Protein AF-A0A8K0NYX0-F1 (afdb_monomer)

Sequence (196 aa):
MAFLISRLCEKALINFSLRESRNIFQRVSGIPGIYDVNARSVRTNFPRNVALPKAATEQVYMEDEKEDSSISKEIITNVNQQIKNDSHGRLFAVIQVMGKQFKVTNEDIIVLLVGASDFTVIGRPLVSPSLVNVEGTVIEKALSHTKTRFRKQRRKQYRRIKFYRSELTMLRINTVEFKGLLNEHKDVEGTEGRIF

InterPro domains:
  IPR028909 Large ribosomal subunit protein bL21-like [PF00829] (111-175)
  IPR028909 Large ribosomal subunit protein bL21-like [PTHR21349] (111-179)
  IPR036164 Large ribosomal subunit protein bL21-like superfamily [SSF141091] (91-176)

Secondary structure (DSSP, 8-state):
-------------------------PPP-PPS-S----TTS------TT--PPPP-----PPPPHHHHHHHHHHHHHHHHHHHHTT--PPPEEEEEETTEEEEESS--S-EEEEE-SS-EEE-SSS--TTTEEE--EEEEEEE---EEEEEE-TTS--EEEEEE--EEEEEE---EEE-S-TT---SS-S-TT---

Mean predicted aligned error: 17.38 Å

Structure (mmCIF, N/CA/C/O backbone):
data_AF-A0A8K0NYX0-F1
#
_entry.id   AF-A0A8K0NYX0-F1
#
loop_
_atom_site.group_PDB
_atom_site.id
_atom_site.type_symbol
_atom_site.label_atom_id
_atom_site.label_alt_id
_atom_site.label_comp_id
_atom_site.label_asym_id
_atom_site.label_entity_id
_atom_site.label_seq_id
_atom_site.pdbx_PDB_ins_code
_atom_site.Cartn_x
_atom_site.Cartn_y
_atom_site.Cartn_z
_atom_site.occupancy
_atom_site.B_iso_or_equiv
_atom_site.auth_seq_id
_atom_site.auth_comp_id
_atom_site.auth_asym_id
_atom_site.auth_atom_id
_atom_site.pdbx_PDB_model_num
ATOM 1 N N . MET A 1 1 ? 53.140 -5.931 -1.533 1.00 35.91 1 MET A N 1
ATOM 2 C CA . MET A 1 1 ? 52.622 -5.200 -0.356 1.00 35.91 1 MET A CA 1
ATOM 3 C C . MET A 1 1 ? 51.390 -5.924 0.152 1.00 35.91 1 MET A C 1
ATOM 5 O O . MET A 1 1 ? 50.628 -6.402 -0.678 1.00 35.91 1 MET A O 1
ATOM 9 N N . ALA A 1 2 ? 51.235 -6.060 1.466 1.00 32.28 2 ALA A N 1
ATOM 10 C CA . ALA A 1 2 ? 50.194 -6.874 2.098 1.00 32.28 2 ALA A CA 1
ATOM 11 C C . ALA A 1 2 ? 49.583 -6.143 3.314 1.00 32.28 2 ALA A C 1
ATOM 13 O O . ALA A 1 2 ? 49.957 -5.005 3.583 1.00 32.28 2 ALA A O 1
ATOM 14 N N . PHE A 1 3 ? 48.732 -6.867 4.052 1.00 26.91 3 PHE A N 1
ATOM 15 C CA . PHE A 1 3 ? 48.186 -6.594 5.392 1.00 26.91 3 PHE A CA 1
ATOM 16 C C . PHE A 1 3 ? 46.831 -5.859 5.538 1.00 26.91 3 PHE A C 1
ATOM 18 O O . PHE A 1 3 ? 46.688 -4.668 5.302 1.00 26.91 3 PHE A O 1
ATOM 25 N N . LEU A 1 4 ? 45.899 -6.651 6.091 1.00 30.05 4 LEU A N 1
ATOM 26 C CA . LEU A 1 4 ? 45.000 -6.372 7.225 1.00 30.05 4 LEU A CA 1
ATOM 27 C C . LEU A 1 4 ? 43.742 -5.496 7.072 1.00 30.05 4 LEU A C 1
ATOM 29 O O . LEU A 1 4 ? 43.723 -4.290 7.280 1.00 30.05 4 LEU A O 1
ATOM 33 N N . ILE A 1 5 ? 42.638 -6.233 6.914 1.00 40.88 5 ILE A N 1
ATOM 34 C CA . ILE A 1 5 ? 41.460 -6.250 7.806 1.00 40.88 5 ILE A CA 1
ATOM 35 C C . ILE A 1 5 ? 41.650 -5.531 9.162 1.00 40.88 5 ILE A C 1
ATOM 37 O O . ILE A 1 5 ? 42.496 -5.933 9.960 1.00 40.88 5 ILE A O 1
ATOM 41 N N . SER A 1 6 ? 40.704 -4.655 9.514 1.00 33.84 6 SER A N 1
ATOM 42 C CA . SER A 1 6 ? 40.153 -4.557 10.878 1.00 33.84 6 SER A CA 1
ATOM 43 C C . SER A 1 6 ? 38.695 -4.058 10.847 1.00 33.84 6 SER A C 1
ATOM 45 O O . SER A 1 6 ? 38.246 -3.464 9.867 1.00 33.84 6 SER A O 1
ATOM 47 N N . ARG A 1 7 ? 37.921 -4.372 11.896 1.00 38.44 7 ARG A N 1
ATOM 48 C CA . ARG A 1 7 ? 36.557 -3.857 12.149 1.00 38.44 7 ARG A CA 1
ATOM 49 C C . ARG A 1 7 ? 36.615 -2.752 13.210 1.00 38.44 7 ARG A C 1
ATOM 51 O O . ARG A 1 7 ? 37.530 -2.791 14.023 1.00 38.44 7 ARG A O 1
ATOM 58 N N . LEU A 1 8 ? 35.592 -1.889 13.246 1.00 37.62 8 LEU A N 1
ATOM 59 C CA . LEU A 1 8 ? 34.831 -1.330 14.398 1.00 37.62 8 LEU A CA 1
ATOM 60 C C . LEU A 1 8 ? 33.849 -0.281 13.797 1.00 37.62 8 LEU A C 1
ATOM 62 O O . LEU A 1 8 ? 34.138 0.275 12.741 1.00 37.62 8 LEU A O 1
ATOM 66 N N . CYS A 1 9 ? 32.571 -0.196 14.192 1.00 29.81 9 CYS A N 1
ATOM 67 C CA . CYS A 1 9 ? 32.011 0.526 15.355 1.00 29.81 9 CYS A CA 1
ATOM 68 C C . CYS A 1 9 ? 32.486 1.997 15.487 1.00 29.81 9 CYS A C 1
ATOM 70 O O . CYS A 1 9 ? 33.671 2.263 15.345 1.00 29.81 9 CYS A O 1
ATOM 72 N N . GLU A 1 10 ? 31.633 2.993 15.780 1.00 34.50 10 GLU A N 1
ATOM 73 C CA . GLU A 1 10 ? 30.201 2.941 16.144 1.00 34.50 10 GLU A CA 1
ATOM 74 C C . GLU A 1 10 ? 29.416 4.237 15.801 1.00 34.50 10 GLU A C 1
ATOM 76 O O . GLU A 1 10 ? 29.886 5.087 15.048 1.00 34.50 10 GLU A O 1
ATOM 81 N N . LYS A 1 11 ? 28.182 4.344 16.318 1.00 34.09 11 LYS A N 1
ATOM 82 C CA . LYS A 1 11 ? 27.162 5.383 16.072 1.00 34.09 11 LYS A CA 1
ATOM 83 C C . LYS A 1 11 ? 27.674 6.827 16.244 1.00 34.09 11 LYS A C 1
ATOM 85 O O . LYS A 1 11 ? 28.259 7.143 17.275 1.00 34.09 11 LYS A O 1
ATOM 90 N N . ALA A 1 12 ? 27.264 7.738 15.353 1.00 32.97 12 ALA A N 1
ATOM 91 C CA . ALA A 1 12 ? 27.107 9.163 15.675 1.00 32.97 12 ALA A CA 1
ATOM 92 C C . ALA A 1 12 ? 26.030 9.843 14.801 1.00 32.97 12 ALA A C 1
ATOM 94 O O . ALA A 1 12 ? 26.024 9.730 13.579 1.00 32.97 12 ALA A O 1
ATOM 95 N N . LEU A 1 13 ? 25.116 10.531 15.482 1.00 31.39 13 LEU A N 1
ATOM 96 C CA . LEU A 1 13 ? 23.888 11.194 15.032 1.00 31.39 13 LEU A CA 1
ATOM 97 C C . LEU A 1 13 ? 23.993 12.087 13.775 1.00 31.39 13 LEU A C 1
ATOM 99 O O . LEU A 1 13 ? 24.925 12.874 13.616 1.00 31.39 13 LEU A O 1
ATOM 103 N N . ILE A 1 14 ? 22.933 12.065 12.959 1.00 29.95 14 ILE A N 1
ATOM 104 C CA . ILE A 1 14 ? 22.637 13.102 11.960 1.00 29.95 14 ILE A CA 1
ATOM 105 C C . ILE A 1 14 ? 22.152 14.361 12.691 1.00 29.95 14 ILE A C 1
ATOM 107 O O . ILE A 1 14 ? 21.190 14.290 13.448 1.00 29.95 14 ILE A O 1
ATOM 111 N N . ASN A 1 15 ? 22.742 15.520 12.389 1.00 28.97 15 ASN A N 1
ATOM 112 C CA . ASN A 1 15 ? 22.161 16.830 12.695 1.00 28.97 15 ASN A CA 1
ATOM 113 C C . ASN A 1 15 ? 22.098 17.662 11.408 1.00 28.97 15 ASN A C 1
ATOM 115 O O . ASN A 1 15 ? 23.126 18.027 10.836 1.00 28.97 15 ASN A O 1
ATOM 119 N N . PHE A 1 16 ? 20.884 17.926 10.925 1.00 27.12 16 PHE A N 1
ATOM 120 C CA . PHE A 1 16 ? 20.642 18.543 9.620 1.00 27.12 16 PHE A CA 1
ATOM 121 C C . PHE A 1 16 ? 20.417 20.055 9.763 1.00 27.12 16 PHE A C 1
ATOM 123 O O . PHE A 1 16 ? 19.298 20.514 9.975 1.00 27.12 16 PHE A O 1
ATOM 130 N N . SER A 1 17 ? 21.492 20.840 9.654 1.00 29.16 17 SER A N 1
ATOM 131 C CA . SER A 1 17 ? 21.414 22.306 9.625 1.00 29.16 17 SER A CA 1
ATOM 132 C C . SER A 1 17 ? 21.343 22.804 8.179 1.00 29.16 17 SER A C 1
ATOM 134 O O . SER A 1 17 ? 22.291 22.641 7.405 1.00 29.16 17 SER A O 1
ATOM 136 N N . LEU A 1 18 ? 20.210 23.406 7.806 1.00 31.98 18 LEU A N 1
ATOM 137 C CA . LEU A 1 18 ? 20.012 24.042 6.502 1.00 31.98 18 LEU A CA 1
ATOM 138 C C . LEU A 1 18 ? 20.880 25.302 6.397 1.00 31.98 18 LEU A C 1
ATOM 140 O O . LEU A 1 18 ? 20.528 26.357 6.919 1.00 31.98 18 LEU A O 1
ATOM 144 N N . ARG A 1 19 ? 22.015 25.201 5.698 1.00 32.72 19 ARG A N 1
ATOM 145 C CA . ARG A 1 19 ? 22.866 26.354 5.378 1.00 32.72 19 ARG A CA 1
ATOM 146 C C . ARG A 1 19 ? 22.503 26.909 4.003 1.00 32.72 19 ARG A C 1
ATOM 148 O O . ARG A 1 19 ? 22.505 26.175 3.018 1.00 32.72 19 ARG A O 1
ATOM 155 N N . GLU A 1 20 ? 22.187 28.198 3.958 1.00 35.16 20 GLU A N 1
ATOM 156 C CA . GLU A 1 20 ? 21.528 28.845 2.820 1.00 35.16 20 GLU A CA 1
ATOM 157 C C . GLU A 1 20 ? 22.312 28.782 1.497 1.00 35.16 20 GLU A C 1
ATOM 159 O O . GLU A 1 20 ? 23.547 28.815 1.442 1.00 35.16 20 GLU A O 1
ATOM 164 N N . SER A 1 21 ? 21.557 28.730 0.399 1.00 33.88 21 SER A N 1
ATOM 165 C CA . SER A 1 21 ? 22.066 28.647 -0.966 1.00 33.88 21 SER A CA 1
ATOM 166 C C . SER A 1 21 ? 22.776 29.931 -1.405 1.00 33.88 21 SER A C 1
ATOM 168 O O . SER A 1 21 ? 22.148 30.974 -1.598 1.00 33.88 21 SER A O 1
ATOM 170 N N . ARG A 1 22 ? 24.085 29.839 -1.666 1.00 33.38 22 ARG A N 1
ATOM 171 C CA . ARG A 1 22 ? 24.864 30.904 -2.317 1.00 33.38 22 ARG A CA 1
ATOM 172 C C . ARG A 1 22 ? 24.459 31.047 -3.787 1.00 33.38 22 ARG A C 1
ATOM 174 O O . ARG A 1 22 ? 24.975 30.325 -4.638 1.00 33.38 22 ARG A O 1
ATOM 181 N N . ASN A 1 23 ? 23.583 32.001 -4.094 1.00 31.97 23 ASN A N 1
ATOM 182 C CA . ASN A 1 23 ? 23.292 32.364 -5.480 1.00 31.97 23 ASN A CA 1
ATOM 183 C C . ASN A 1 23 ? 24.483 33.095 -6.115 1.00 31.97 23 ASN A C 1
ATOM 185 O O . ASN A 1 23 ? 24.903 34.157 -5.659 1.00 31.97 23 ASN A O 1
ATOM 189 N N . ILE A 1 24 ? 25.013 32.517 -7.192 1.00 39.19 24 ILE A N 1
ATOM 190 C CA . ILE A 1 24 ? 26.038 33.122 -8.043 1.00 39.19 24 ILE A CA 1
ATOM 191 C C . ILE A 1 24 ? 25.310 33.846 -9.174 1.00 39.19 24 ILE A C 1
ATOM 193 O O . ILE A 1 24 ? 24.679 33.192 -10.001 1.00 39.19 24 ILE A O 1
ATOM 197 N N . PHE A 1 25 ? 25.426 35.173 -9.244 1.00 33.25 25 PHE A N 1
ATOM 198 C CA . PHE A 1 25 ? 24.980 35.936 -10.412 1.00 33.25 25 PHE A CA 1
ATOM 199 C C . PHE A 1 25 ? 26.171 36.574 -11.128 1.00 33.25 25 PHE A C 1
ATOM 201 O O . PHE A 1 25 ? 27.114 37.057 -10.499 1.00 33.25 25 PHE A O 1
ATOM 208 N N . GLN A 1 26 ? 26.166 36.504 -12.456 1.00 32.94 26 GLN A N 1
ATOM 209 C CA . GLN A 1 26 ? 27.324 36.837 -13.282 1.00 32.94 26 GLN A CA 1
ATOM 210 C C . GLN A 1 26 ? 27.419 38.345 -13.543 1.00 32.94 26 GLN A C 1
ATOM 212 O O . GLN A 1 26 ? 26.411 39.019 -13.746 1.00 32.94 26 GLN A O 1
ATOM 217 N N . ARG A 1 27 ? 28.649 38.871 -13.607 1.00 31.20 27 ARG A N 1
ATOM 218 C CA . ARG A 1 27 ? 28.900 40.199 -14.182 1.00 31.20 27 ARG A CA 1
ATOM 219 C C . ARG A 1 27 ? 28.600 40.159 -15.680 1.00 31.20 27 ARG A C 1
ATOM 221 O O . ARG A 1 27 ? 29.267 39.428 -16.406 1.00 31.20 27 ARG A O 1
ATOM 228 N N . VAL A 1 28 ? 27.688 41.012 -16.135 1.00 35.25 28 VAL A 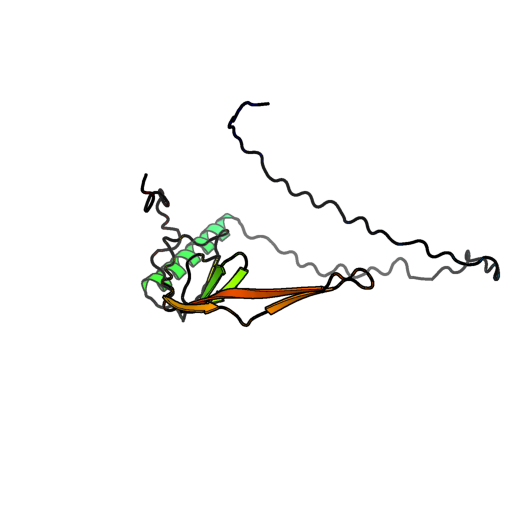N 1
ATOM 229 C CA . VAL A 1 28 ? 27.634 41.463 -17.532 1.00 35.25 28 VAL A CA 1
ATOM 230 C C . VAL A 1 28 ? 28.247 42.862 -17.575 1.00 35.25 28 VAL A C 1
ATOM 232 O O . VAL A 1 28 ? 27.899 43.720 -16.766 1.00 35.25 28 VAL A O 1
ATOM 235 N N . SER A 1 29 ? 29.210 43.083 -18.467 1.00 37.91 29 SER A N 1
ATOM 236 C CA . SER A 1 29 ? 29.934 44.351 -18.595 1.00 37.91 29 SER A CA 1
ATOM 237 C C . SER A 1 29 ? 29.134 45.375 -19.405 1.00 37.91 29 SER A C 1
ATOM 239 O O . SER A 1 29 ? 28.912 45.170 -20.598 1.00 37.91 29 SER A O 1
ATOM 241 N N . GLY A 1 30 ? 28.740 46.481 -18.769 1.00 36.25 30 GLY A N 1
ATOM 242 C CA . GLY A 1 30 ? 28.163 47.653 -19.437 1.00 36.25 30 GLY A CA 1
ATOM 243 C C . GLY A 1 30 ? 29.233 48.584 -20.024 1.00 36.25 30 GLY A C 1
ATOM 244 O O . GLY A 1 30 ? 30.339 48.679 -19.494 1.00 36.25 30 GLY A O 1
ATOM 245 N N . ILE A 1 31 ? 28.892 49.259 -21.122 1.00 36.78 31 ILE A N 1
ATOM 246 C CA . ILE A 1 31 ? 29.763 50.183 -21.870 1.00 36.78 31 ILE A CA 1
ATOM 247 C C . ILE A 1 31 ? 29.720 51.583 -21.216 1.00 36.78 31 ILE A C 1
ATOM 249 O O . ILE A 1 31 ? 28.646 51.996 -20.773 1.00 36.78 31 ILE A O 1
ATOM 253 N N . PRO A 1 32 ? 30.844 52.322 -21.123 1.00 38.53 32 PRO A N 1
ATOM 254 C CA . PRO A 1 32 ? 30.871 53.643 -20.495 1.00 38.53 32 PRO A CA 1
ATOM 255 C C . PRO A 1 32 ? 30.318 54.758 -21.398 1.00 38.53 32 PRO A C 1
ATOM 257 O O . PRO A 1 32 ? 30.529 54.749 -22.608 1.00 38.53 32 PRO A O 1
ATOM 260 N N . GLY A 1 33 ? 29.726 55.779 -20.768 1.00 44.09 33 GLY A N 1
ATOM 261 C CA . GLY A 1 33 ? 29.517 57.104 -21.361 1.00 44.09 33 GLY A CA 1
ATOM 262 C C . GLY A 1 33 ? 28.191 57.312 -22.096 1.00 44.09 33 GLY A C 1
ATOM 263 O O . GLY A 1 33 ? 28.172 57.340 -23.321 1.00 44.09 33 GLY A O 1
ATOM 264 N N . ILE A 1 34 ? 27.107 57.563 -21.351 1.00 39.91 34 ILE A N 1
ATOM 265 C CA . ILE A 1 34 ? 25.914 58.269 -21.853 1.00 39.91 34 ILE A CA 1
ATOM 266 C C . ILE A 1 34 ? 25.176 58.943 -20.669 1.00 39.91 34 ILE A C 1
ATOM 268 O O . ILE A 1 34 ? 24.678 58.272 -19.774 1.00 39.91 34 ILE A O 1
ATOM 272 N N . TYR A 1 35 ? 25.200 60.283 -20.672 1.00 40.66 35 TYR A N 1
ATOM 273 C CA . TYR A 1 35 ? 24.503 61.277 -19.822 1.00 40.66 35 TYR A CA 1
ATOM 274 C C . TYR A 1 35 ? 24.467 61.082 -18.284 1.00 40.66 35 TYR A C 1
ATOM 276 O O . TYR A 1 35 ? 23.739 60.246 -17.752 1.00 40.66 35 TYR A O 1
ATOM 284 N N . ASP A 1 36 ? 25.114 61.996 -17.550 1.00 49.03 36 ASP A N 1
ATOM 285 C CA . ASP A 1 36 ? 24.934 62.162 -16.100 1.00 49.03 36 ASP A CA 1
ATOM 286 C C . ASP A 1 36 ? 23.552 62.749 -15.745 1.00 49.03 36 ASP A C 1
ATOM 288 O O . ASP A 1 36 ? 23.385 63.957 -15.560 1.00 49.03 36 ASP A O 1
ATOM 292 N N . VAL A 1 37 ? 22.547 61.888 -15.572 1.00 46.09 37 VAL A N 1
ATOM 293 C CA . VAL A 1 37 ? 21.348 62.237 -14.791 1.00 46.09 37 VAL A CA 1
ATOM 294 C C . VAL A 1 37 ? 21.622 62.014 -13.305 1.00 46.09 37 VAL A C 1
ATOM 296 O O . VAL A 1 37 ? 21.697 60.885 -12.821 1.00 46.09 37 VAL A O 1
ATOM 299 N N . ASN A 1 38 ? 21.758 63.117 -12.565 1.00 47.81 38 ASN A N 1
ATOM 300 C CA . ASN A 1 38 ? 22.024 63.145 -11.126 1.00 47.81 38 ASN A CA 1
ATOM 301 C C . ASN A 1 38 ? 20.879 62.496 -10.317 1.00 47.81 38 ASN A C 1
ATOM 303 O O . ASN A 1 38 ? 19.952 63.169 -9.864 1.00 47.81 38 ASN A O 1
ATOM 307 N N . ALA A 1 39 ? 20.959 61.180 -10.105 1.00 50.38 39 ALA A N 1
ATOM 308 C CA . ALA A 1 39 ? 19.925 60.342 -9.489 1.00 50.38 39 ALA A CA 1
ATOM 309 C C . ALA A 1 39 ? 19.711 60.559 -7.968 1.00 50.38 39 ALA A C 1
ATOM 311 O O . ALA A 1 39 ? 19.267 59.659 -7.259 1.00 50.38 39 ALA A O 1
ATOM 312 N N . ARG A 1 40 ? 20.019 61.752 -7.438 1.00 48.59 40 ARG A N 1
ATOM 313 C CA . ARG A 1 40 ? 19.899 62.104 -6.010 1.00 48.59 40 ARG A CA 1
ATOM 314 C C . ARG A 1 40 ? 18.557 62.733 -5.607 1.00 48.59 40 ARG A C 1
ATOM 316 O O . ARG A 1 40 ? 18.367 63.001 -4.423 1.00 48.59 40 ARG A O 1
ATOM 323 N N . SER A 1 41 ? 17.631 62.972 -6.542 1.00 52.09 41 SER A N 1
ATOM 324 C CA . SER A 1 41 ? 16.383 63.716 -6.274 1.00 52.09 41 SER A CA 1
ATOM 325 C C . SER A 1 41 ? 15.069 62.984 -6.574 1.00 52.09 41 SER A C 1
ATOM 327 O O . SER A 1 41 ? 14.026 63.471 -6.135 1.00 52.09 41 SER A O 1
ATOM 329 N N . VAL A 1 42 ? 15.069 61.804 -7.214 1.00 48.25 42 VAL A N 1
ATOM 330 C CA . VAL A 1 42 ? 13.842 60.989 -7.356 1.00 48.25 42 VAL A CA 1
ATOM 331 C C . VAL A 1 42 ? 13.535 60.285 -6.031 1.00 48.25 42 VAL A C 1
ATOM 333 O O . VAL A 1 42 ? 13.704 59.077 -5.869 1.00 48.25 42 VAL A O 1
ATOM 336 N N . ARG A 1 43 ? 13.060 61.065 -5.054 1.00 44.97 43 ARG A N 1
ATOM 337 C CA . ARG A 1 43 ? 12.311 60.536 -3.915 1.00 44.97 43 ARG A CA 1
ATOM 338 C C . ARG A 1 43 ? 11.010 59.962 -4.464 1.00 44.97 43 ARG A C 1
ATOM 340 O O . ARG A 1 43 ? 10.051 60.697 -4.684 1.00 44.97 43 ARG A O 1
ATOM 347 N N . THR A 1 44 ? 10.967 58.653 -4.683 1.00 52.44 44 THR A N 1
ATOM 348 C CA . THR A 1 44 ? 9.691 57.962 -4.854 1.00 52.44 44 THR A CA 1
ATOM 349 C C . THR A 1 44 ? 8.895 58.155 -3.566 1.00 52.44 44 THR A C 1
ATOM 351 O O . THR A 1 44 ? 9.279 57.670 -2.501 1.00 52.44 44 THR A O 1
ATOM 354 N N . ASN A 1 45 ? 7.795 58.907 -3.645 1.00 55.59 45 ASN A N 1
ATOM 355 C CA . ASN A 1 45 ? 6.894 59.141 -2.517 1.00 55.59 45 ASN A CA 1
ATOM 356 C C . ASN A 1 45 ? 6.031 57.897 -2.251 1.00 55.59 45 ASN A C 1
ATOM 358 O O . ASN A 1 45 ? 4.805 57.966 -2.226 1.00 55.59 45 ASN A O 1
ATOM 362 N N . PHE A 1 46 ? 6.679 56.750 -2.027 1.00 53.69 46 PHE A N 1
ATOM 363 C CA . PHE A 1 46 ? 6.040 55.642 -1.336 1.00 53.69 46 PHE A CA 1
ATOM 364 C C . PHE A 1 46 ? 5.675 56.127 0.073 1.00 53.69 46 PHE A C 1
ATOM 366 O O . PHE A 1 46 ? 6.569 56.559 0.815 1.00 53.69 46 PHE A O 1
ATOM 373 N N . PRO A 1 47 ? 4.388 56.093 0.462 1.00 57.09 47 PRO A N 1
ATOM 374 C CA . PRO A 1 47 ? 3.979 56.461 1.807 1.00 57.09 47 PRO A CA 1
ATOM 375 C C . PRO A 1 47 ? 4.588 55.462 2.793 1.00 57.09 47 PRO A C 1
ATOM 377 O O . PRO A 1 47 ? 4.132 54.329 2.922 1.00 57.09 47 PRO A O 1
ATOM 380 N N . ARG A 1 48 ? 5.638 55.895 3.501 1.00 56.78 48 ARG A N 1
ATOM 381 C CA . ARG A 1 48 ? 6.409 55.057 4.440 1.00 56.78 48 ARG A CA 1
ATOM 382 C C . ARG A 1 48 ? 5.571 54.485 5.592 1.00 56.78 48 ARG A C 1
ATOM 384 O O . ARG A 1 48 ? 6.006 53.534 6.228 1.00 56.78 48 ARG A O 1
ATOM 391 N N . ASN A 1 49 ? 4.379 55.048 5.801 1.00 61.94 49 ASN A N 1
ATOM 392 C CA . ASN A 1 49 ? 3.411 54.678 6.827 1.00 61.94 49 ASN A CA 1
ATOM 393 C C . ASN A 1 49 ? 2.059 54.245 6.219 1.00 61.94 49 ASN A C 1
ATOM 395 O O . ASN A 1 49 ? 1.010 54.604 6.747 1.00 61.94 49 ASN A O 1
ATOM 399 N N . VAL A 1 50 ? 2.047 53.466 5.131 1.00 59.06 50 VAL A N 1
ATOM 400 C CA . VAL A 1 50 ? 0.937 52.514 4.956 1.00 59.06 50 VAL A CA 1
ATOM 401 C C . VAL A 1 50 ? 1.258 51.320 5.838 1.00 59.06 50 VAL A C 1
ATOM 403 O O . VAL A 1 50 ? 2.145 50.527 5.524 1.00 59.06 50 VAL A O 1
ATOM 406 N N . ALA A 1 51 ? 0.543 51.201 6.955 1.00 66.00 51 ALA A N 1
ATOM 407 C CA . ALA A 1 51 ? 0.495 49.941 7.670 1.00 66.00 51 ALA A CA 1
ATOM 408 C C . ALA A 1 51 ? -0.156 48.919 6.731 1.00 66.00 51 ALA A C 1
ATOM 410 O O . ALA A 1 51 ? -1.367 48.954 6.514 1.00 66.00 51 ALA A O 1
ATOM 411 N N . LEU A 1 52 ? 0.655 48.022 6.160 1.00 61.91 52 LEU A N 1
ATOM 412 C CA . LEU A 1 52 ? 0.128 46.763 5.647 1.00 61.91 52 LEU A CA 1
ATOM 413 C C . LEU A 1 52 ? -0.714 46.162 6.779 1.00 61.91 52 LEU A C 1
ATOM 415 O O . LEU A 1 52 ? -0.220 46.132 7.916 1.00 61.91 52 LEU A O 1
ATOM 419 N N . PRO A 1 53 ? -1.960 45.721 6.526 1.00 64.19 53 PRO A N 1
ATOM 420 C CA . PRO A 1 53 ? -2.704 45.025 7.557 1.00 64.19 53 PRO A CA 1
ATOM 421 C C . PRO A 1 53 ? -1.827 43.866 8.024 1.00 64.19 53 PRO A C 1
ATOM 423 O O . PRO A 1 53 ? -1.310 43.110 7.195 1.00 64.19 53 PRO A O 1
ATOM 426 N N . LYS A 1 54 ? -1.625 43.737 9.343 1.00 62.03 54 LYS A N 1
ATOM 427 C CA . LYS A 1 54 ? -1.124 42.471 9.882 1.00 62.03 54 LYS A CA 1
ATOM 428 C C . LYS A 1 54 ? -2.025 41.399 9.281 1.00 62.03 54 LYS A C 1
ATOM 430 O O . LYS A 1 54 ? -3.245 41.526 9.392 1.00 62.03 54 LYS A O 1
ATOM 435 N N . ALA A 1 55 ? -1.432 40.404 8.618 1.00 64.38 55 ALA A N 1
ATOM 436 C CA . ALA A 1 55 ? -2.184 39.231 8.196 1.00 64.38 55 ALA A CA 1
ATOM 437 C C . ALA A 1 55 ? -3.005 38.770 9.405 1.00 64.38 55 ALA A C 1
ATOM 439 O O . ALA A 1 55 ? -2.482 38.787 10.523 1.00 64.38 55 ALA A O 1
ATOM 440 N N . ALA A 1 56 ? -4.292 38.494 9.196 1.00 66.19 56 ALA A N 1
ATOM 441 C CA . ALA A 1 56 ? -5.236 38.239 10.276 1.00 66.19 56 ALA A CA 1
ATOM 442 C C . ALA A 1 56 ? -4.969 36.852 10.877 1.00 66.19 56 ALA A C 1
ATOM 444 O O . ALA A 1 56 ? -5.690 35.894 10.625 1.00 66.19 56 ALA A O 1
ATOM 445 N N . THR A 1 57 ? -3.870 36.746 11.622 1.00 65.50 57 THR A N 1
ATOM 446 C CA . THR A 1 57 ? -3.481 35.553 12.356 1.00 65.50 57 THR A CA 1
ATOM 447 C C . THR A 1 57 ? -4.422 35.428 13.540 1.00 65.50 57 THR A C 1
ATOM 449 O O . THR A 1 57 ? -4.200 36.034 14.592 1.00 65.50 57 THR A O 1
ATOM 452 N N . GLU A 1 58 ? -5.495 34.669 13.344 1.00 74.31 58 GLU A N 1
ATOM 453 C CA . GLU A 1 58 ? -6.323 34.179 14.437 1.00 74.31 58 GLU A CA 1
ATOM 454 C C . GLU A 1 58 ? -5.422 33.480 15.462 1.00 74.31 58 GLU A C 1
ATOM 456 O O . GLU A 1 58 ? -4.471 32.772 15.112 1.00 74.31 58 GLU A O 1
ATOM 461 N N . GLN A 1 59 ? -5.672 33.742 16.744 1.00 65.56 59 GLN A N 1
ATOM 462 C CA . GLN A 1 59 ? -4.893 33.141 17.818 1.00 65.56 59 GLN A CA 1
ATOM 463 C C . GLN A 1 59 ? -5.361 31.700 17.990 1.00 65.56 59 GLN A C 1
ATOM 465 O O . GLN A 1 59 ? -6.337 31.437 18.684 1.00 65.56 59 GLN A O 1
ATOM 470 N N . VAL A 1 60 ? -4.669 30.775 17.324 1.00 74.31 60 VAL A N 1
ATOM 471 C CA . VAL A 1 60 ? -4.848 29.339 17.545 1.00 74.31 60 VAL A CA 1
ATOM 472 C C . VAL A 1 60 ? -4.360 29.025 18.956 1.00 74.31 60 VAL A C 1
ATOM 474 O O . VAL A 1 60 ? -3.155 28.999 19.218 1.00 74.31 60 VAL A O 1
ATOM 477 N N . TYR A 1 61 ? -5.306 28.828 19.869 1.00 73.88 61 TYR A N 1
ATOM 478 C CA . TYR A 1 61 ? -5.039 28.218 21.164 1.00 73.88 61 TYR A CA 1
ATOM 479 C C . TYR A 1 61 ? -4.696 26.743 20.933 1.00 73.88 61 TYR A C 1
ATOM 481 O O . TYR A 1 61 ? -5.349 26.076 20.134 1.00 73.88 61 TYR A O 1
ATOM 489 N N . MET A 1 62 ? -3.657 26.252 21.606 1.00 72.00 62 MET A N 1
ATOM 490 C CA . MET A 1 62 ? -3.400 24.814 21.689 1.00 72.00 62 MET A CA 1
ATOM 491 C C . MET A 1 62 ? -4.266 24.256 22.819 1.00 72.00 62 MET A C 1
ATOM 493 O O . MET A 1 62 ? -4.363 24.892 23.871 1.00 72.00 62 MET A O 1
ATOM 497 N N . GLU A 1 63 ? -4.896 23.108 22.593 1.00 74.19 63 GLU A N 1
ATOM 498 C CA . GLU A 1 63 ? -5.667 22.393 23.615 1.00 74.19 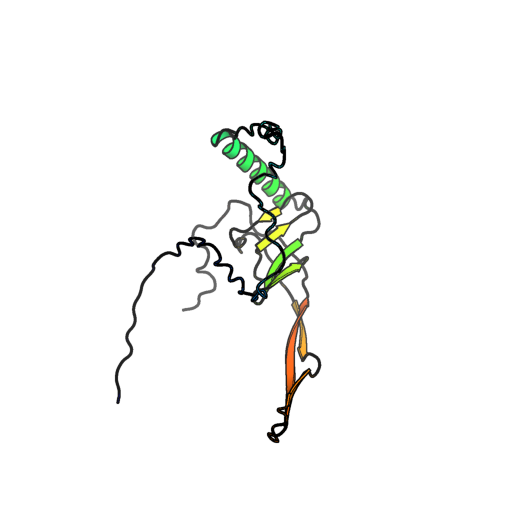63 GLU A CA 1
ATOM 499 C C . GLU A 1 63 ? -4.715 21.766 24.657 1.00 74.19 63 GLU A C 1
ATOM 501 O O . GLU A 1 63 ? -3.512 21.622 24.416 1.00 74.19 63 GLU A O 1
ATOM 506 N N . ASP A 1 64 ? -5.219 21.449 25.854 1.00 75.88 64 ASP A N 1
ATOM 507 C CA . ASP A 1 64 ? -4.383 20.907 26.933 1.00 75.88 64 ASP A CA 1
ATOM 508 C C . ASP A 1 64 ? -3.911 19.481 26.576 1.00 75.88 64 ASP A C 1
ATOM 510 O O . ASP A 1 64 ? -4.728 18.614 26.267 1.00 75.88 64 ASP A O 1
ATOM 514 N N . GLU A 1 65 ? -2.609 19.179 26.719 1.00 77.38 65 GLU A N 1
ATOM 515 C CA . GLU A 1 65 ? -1.989 17.885 26.326 1.00 77.38 65 GLU A CA 1
ATOM 516 C C . GLU A 1 65 ? -2.690 16.632 26.904 1.00 77.38 65 GLU A C 1
ATOM 518 O O . GLU A 1 65 ? -2.530 15.507 26.418 1.00 77.38 65 GLU A O 1
ATOM 523 N N . LYS A 1 66 ? -3.452 16.804 27.990 1.00 78.69 66 LYS A N 1
ATOM 524 C CA . LYS A 1 66 ? -4.243 15.747 28.633 1.00 78.69 66 LYS A CA 1
ATOM 525 C C . LYS A 1 66 ? -5.535 15.451 27.877 1.00 78.69 66 LYS A C 1
ATOM 527 O O . LYS A 1 66 ? -5.907 14.282 27.792 1.00 78.69 66 LYS A O 1
ATOM 532 N N . GLU A 1 67 ? -6.188 16.478 27.340 1.00 80.69 67 GLU A N 1
ATOM 533 C CA . GLU A 1 67 ? -7.460 16.376 26.623 1.00 80.69 67 GLU A CA 1
ATOM 534 C C . GLU A 1 67 ? -7.235 15.697 25.264 1.00 80.69 67 GLU A C 1
ATOM 536 O O . GLU A 1 67 ? -7.869 14.670 24.996 1.00 80.69 67 GLU A O 1
ATOM 541 N N . ASP A 1 68 ? -6.195 16.120 24.533 1.00 82.94 68 ASP A N 1
ATOM 542 C CA . ASP A 1 68 ? -5.587 15.417 23.387 1.00 82.94 68 ASP A CA 1
ATOM 543 C C . ASP A 1 68 ? -5.382 13.916 23.667 1.00 82.94 68 ASP A C 1
ATOM 545 O O . ASP A 1 68 ? -5.697 13.036 22.855 1.00 82.94 68 ASP A O 1
ATOM 549 N N . SER A 1 69 ? -4.852 13.596 24.853 1.00 88.44 69 SER A N 1
ATOM 550 C CA . SER A 1 69 ? -4.587 12.220 25.272 1.00 88.44 69 SER A CA 1
ATOM 551 C C . SER A 1 69 ? -5.867 11.416 25.532 1.00 88.44 69 SER A C 1
ATOM 553 O O . SER A 1 69 ? -5.832 10.191 25.423 1.00 88.44 69 SER A O 1
ATOM 555 N N . SER A 1 70 ? -6.996 12.035 25.879 1.00 90.88 70 SER A N 1
ATOM 556 C CA . SER A 1 70 ? -8.306 11.358 25.934 1.00 90.88 70 SER A CA 1
ATOM 557 C C . SER A 1 70 ? -8.879 11.146 24.535 1.00 90.88 70 SER A C 1
ATOM 559 O O . SER A 1 70 ? -9.198 10.012 24.179 1.00 90.88 70 SER A O 1
ATOM 561 N N . ILE A 1 71 ? -8.937 12.209 23.728 1.00 92.69 71 ILE A N 1
ATOM 562 C CA . ILE A 1 71 ? -9.546 12.217 22.389 1.00 92.69 71 ILE A CA 1
ATOM 563 C C . ILE A 1 71 ? -8.858 11.188 21.480 1.00 92.69 71 ILE A C 1
ATOM 565 O O . ILE A 1 71 ? -9.509 10.363 20.839 1.00 92.69 71 ILE A O 1
ATOM 569 N N . SER A 1 72 ? -7.523 11.153 21.490 1.00 90.31 72 SER A N 1
ATOM 570 C CA . SER A 1 72 ? -6.747 10.167 20.726 1.00 90.31 72 SER A CA 1
ATOM 571 C C . SER A 1 72 ? -6.999 8.716 21.160 1.00 90.31 72 SER A C 1
ATOM 573 O O . SER A 1 72 ? -7.032 7.830 20.304 1.00 90.31 72 SER A O 1
ATOM 575 N N . LYS A 1 73 ? -7.232 8.445 22.455 1.00 92.38 73 LYS A N 1
ATOM 576 C CA . LYS A 1 73 ? -7.604 7.100 22.935 1.00 92.38 73 LYS A CA 1
ATOM 577 C C . LYS A 1 73 ? -9.004 6.708 22.467 1.00 92.38 73 LYS A C 1
ATOM 579 O O . LYS A 1 73 ? -9.175 5.581 22.012 1.00 92.38 73 LYS A O 1
ATOM 584 N N . GLU A 1 74 ? -9.968 7.626 22.526 1.00 94.69 74 GLU A N 1
ATOM 585 C CA . GLU A 1 74 ? -11.343 7.393 22.067 1.00 94.69 74 GLU A CA 1
ATOM 586 C C . GLU A 1 74 ? -11.386 7.063 20.566 1.00 94.69 74 GLU A C 1
ATOM 588 O O . GLU A 1 74 ? -11.920 6.023 20.167 1.00 94.69 74 GLU A O 1
ATOM 593 N N . ILE A 1 75 ? -10.724 7.876 19.735 1.00 94.38 75 ILE A N 1
ATOM 594 C CA . ILE A 1 75 ? -10.593 7.638 18.288 1.00 94.38 75 ILE A CA 1
ATOM 595 C C . ILE A 1 75 ? -9.966 6.263 18.016 1.00 94.38 75 ILE A C 1
ATOM 597 O O . ILE A 1 75 ? -10.474 5.507 17.188 1.00 94.38 75 ILE A O 1
ATOM 601 N N . ILE A 1 76 ? -8.902 5.898 18.740 1.00 93.62 76 ILE A N 1
ATOM 602 C CA . ILE A 1 76 ? -8.258 4.584 18.608 1.00 93.62 76 ILE A CA 1
ATOM 603 C C . ILE A 1 76 ? -9.210 3.448 19.008 1.00 93.62 76 ILE A C 1
ATOM 605 O O . ILE A 1 76 ? -9.260 2.434 18.310 1.00 93.62 76 ILE A O 1
ATOM 609 N N . THR A 1 77 ? -10.009 3.598 20.071 1.00 94.56 77 THR A N 1
ATOM 610 C CA . THR A 1 77 ? -11.018 2.586 20.426 1.00 94.56 77 THR A CA 1
ATOM 611 C C . THR A 1 77 ? -12.117 2.450 19.374 1.00 94.56 77 THR A C 1
ATOM 613 O O . THR A 1 77 ? -12.518 1.324 19.081 1.00 94.56 77 THR A O 1
ATOM 616 N N . ASN A 1 78 ? -12.547 3.549 18.750 1.00 94.75 78 ASN A N 1
ATOM 617 C CA . ASN A 1 78 ? -13.578 3.539 17.709 1.00 94.75 78 ASN A CA 1
ATOM 618 C C . ASN A 1 78 ? -13.068 2.875 16.418 1.00 94.75 78 ASN A C 1
ATOM 620 O O . ASN A 1 78 ? -13.734 1.995 15.871 1.00 94.75 78 ASN A O 1
ATOM 624 N N . VAL A 1 79 ? -11.843 3.192 15.981 1.00 93.88 79 VAL A N 1
ATOM 625 C CA . VAL A 1 79 ? -11.206 2.518 14.833 1.00 93.88 79 VAL A CA 1
ATOM 626 C C . VAL A 1 79 ? -10.961 1.032 15.128 1.00 93.88 79 VAL A C 1
ATOM 628 O O . VAL A 1 79 ? -11.240 0.190 14.277 1.00 93.88 79 VAL A O 1
ATOM 631 N N . ASN A 1 80 ? -10.539 0.668 16.345 1.00 94.31 80 ASN A N 1
ATOM 632 C CA . ASN A 1 80 ? -10.394 -0.739 16.739 1.00 94.31 80 ASN A CA 1
ATOM 633 C C . ASN A 1 80 ? -11.728 -1.507 16.740 1.00 94.31 80 ASN A C 1
ATOM 635 O O . ASN A 1 80 ? -11.732 -2.697 16.430 1.00 94.31 80 ASN A O 1
ATOM 639 N N . GLN A 1 81 ? -12.859 -0.864 17.050 1.00 93.44 81 GLN A N 1
ATOM 640 C CA . GLN A 1 81 ? -14.186 -1.473 16.883 1.00 93.44 81 GLN A CA 1
ATOM 641 C C . GLN A 1 81 ? -14.551 -1.639 15.400 1.00 93.44 81 GLN A C 1
ATOM 643 O O . GLN A 1 81 ? -15.043 -2.695 15.009 1.00 93.44 81 GLN A O 1
ATOM 648 N N . GLN A 1 82 ? -14.268 -0.641 14.555 1.00 93.38 82 GLN A N 1
ATOM 649 C CA . GLN A 1 82 ? -14.554 -0.719 13.119 1.00 93.38 82 GLN A CA 1
ATOM 650 C C . GLN A 1 82 ? -13.712 -1.791 12.400 1.00 93.38 82 GLN A C 1
ATOM 652 O O . GLN A 1 82 ? -14.218 -2.457 11.495 1.00 93.38 82 GLN A O 1
ATOM 657 N N . ILE A 1 83 ? -12.461 -1.995 12.832 1.00 92.06 83 ILE A N 1
ATOM 658 C CA . ILE A 1 83 ? -11.606 -3.107 12.393 1.00 92.06 83 ILE A CA 1
ATOM 659 C C . ILE A 1 83 ? -12.198 -4.445 12.864 1.00 92.06 83 ILE A C 1
ATOM 661 O O . ILE A 1 83 ? -12.448 -5.306 12.033 1.00 92.06 83 ILE A O 1
ATOM 665 N N . LYS A 1 84 ? -12.510 -4.610 14.162 1.00 91.62 84 LYS A N 1
ATOM 666 C CA . LYS A 1 84 ? -13.075 -5.866 14.716 1.00 91.62 84 LYS A CA 1
ATOM 667 C C . LYS A 1 84 ? -14.381 -6.324 14.068 1.00 91.62 84 LYS A C 1
ATOM 669 O O . LYS A 1 84 ? -14.651 -7.520 14.045 1.00 91.62 84 LYS A O 1
ATOM 674 N N . ASN A 1 85 ? -15.195 -5.381 13.606 1.00 93.12 85 ASN A N 1
ATOM 675 C CA . ASN A 1 85 ? -16.509 -5.653 13.027 1.00 93.12 85 ASN A CA 1
ATOM 676 C C . ASN A 1 85 ? -16.477 -5.778 11.489 1.00 93.12 85 ASN A C 1
ATOM 678 O O . ASN A 1 85 ? -17.546 -5.852 10.887 1.00 93.12 85 ASN A O 1
ATOM 682 N N . ASP A 1 86 ? -15.297 -5.685 10.855 1.00 88.25 86 ASP A N 1
ATOM 683 C CA . ASP A 1 86 ? -15.106 -5.542 9.398 1.00 88.25 86 ASP A CA 1
ATOM 684 C C . ASP A 1 86 ? -16.008 -4.471 8.747 1.00 88.25 86 ASP A C 1
ATOM 686 O O . ASP A 1 86 ? -16.329 -4.493 7.559 1.00 88.25 86 ASP A O 1
ATOM 690 N N . SER A 1 87 ? -16.398 -3.464 9.534 1.00 91.56 87 SER A N 1
ATOM 691 C CA . SER A 1 87 ? -17.370 -2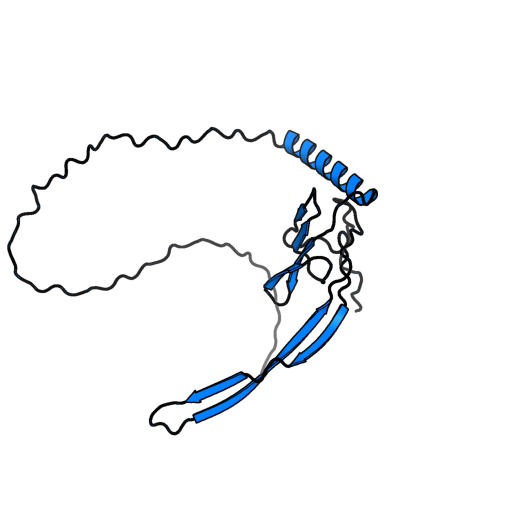.432 9.162 1.00 91.56 87 SER A CA 1
ATOM 692 C C . SER A 1 87 ? -16.716 -1.286 8.375 1.00 91.56 87 SER A C 1
ATOM 694 O O . SER A 1 87 ? -17.092 -0.122 8.533 1.00 91.56 87 SER A O 1
ATOM 696 N N . HIS A 1 88 ? -15.695 -1.589 7.573 1.00 88.06 88 HIS A N 1
ATOM 697 C CA . HIS A 1 88 ? -14.846 -0.620 6.885 1.00 88.06 88 HIS A CA 1
ATOM 698 C C . HIS A 1 88 ? -14.933 -0.761 5.358 1.00 88.06 88 HIS A C 1
ATOM 700 O O . HIS A 1 88 ? -15.045 -1.857 4.811 1.00 88.06 88 HIS A O 1
ATOM 706 N N . GLY A 1 89 ? -14.891 0.370 4.645 1.00 86.69 89 GLY A N 1
ATOM 707 C CA . GLY A 1 89 ? -14.907 0.382 3.181 1.00 86.69 89 GLY A CA 1
ATOM 708 C C . GLY A 1 89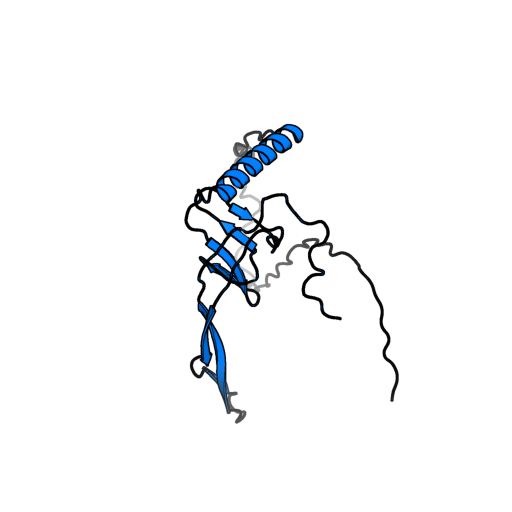 ? -13.639 -0.205 2.545 1.00 86.69 89 GLY A C 1
ATOM 709 O O . GLY A 1 89 ? -12.646 -0.482 3.218 1.00 86.69 89 GLY A O 1
ATOM 710 N N . ARG A 1 90 ? -13.647 -0.343 1.209 1.00 86.69 90 ARG A N 1
ATOM 711 C CA . ARG A 1 90 ? -12.507 -0.864 0.429 1.00 86.69 90 ARG A CA 1
ATOM 712 C C . ARG A 1 90 ? -11.200 -0.153 0.796 1.00 86.69 90 ARG A C 1
ATOM 714 O O . ARG A 1 90 ? -11.042 1.039 0.532 1.00 86.69 90 ARG A O 1
ATOM 721 N N . LEU A 1 91 ? -10.247 -0.932 1.296 1.00 88.50 91 LEU A N 1
ATOM 722 C CA . LEU A 1 91 ? -8.931 -0.451 1.694 1.00 88.50 91 LEU A CA 1
ATOM 723 C C . LEU A 1 91 ? -8.054 -0.030 0.498 1.00 88.50 91 LEU A C 1
ATOM 725 O O . LEU A 1 91 ? -8.203 -0.493 -0.637 1.00 88.50 91 LEU A O 1
ATOM 729 N N . PHE A 1 92 ? -7.090 0.845 0.774 1.00 84.88 92 PHE A N 1
ATOM 730 C CA . PHE A 1 92 ? -5.955 1.141 -0.096 1.00 84.88 92 PHE A CA 1
ATOM 731 C C . PHE A 1 92 ? -4.682 1.343 0.728 1.00 84.88 92 PHE A C 1
ATOM 733 O O . PHE A 1 92 ? -4.743 1.736 1.888 1.00 84.88 92 PHE A O 1
ATOM 740 N N . ALA A 1 93 ? -3.521 1.121 0.117 1.00 84.62 93 ALA A N 1
ATOM 741 C CA . ALA A 1 93 ? -2.217 1.296 0.741 1.00 84.62 93 ALA A CA 1
ATOM 742 C C . ALA A 1 93 ? -1.308 2.226 -0.081 1.00 84.62 93 ALA A C 1
ATOM 744 O O . ALA A 1 93 ? -1.473 2.397 -1.294 1.00 84.62 93 ALA A O 1
ATOM 745 N N . VAL A 1 94 ? -0.311 2.812 0.583 1.00 85.44 94 VAL A N 1
ATOM 746 C CA . VAL A 1 94 ? 0.856 3.417 -0.072 1.00 85.44 94 VAL A CA 1
ATOM 747 C C . VAL A 1 94 ? 2.069 2.552 0.237 1.00 85.44 94 VAL A C 1
ATOM 749 O O . VAL A 1 94 ? 2.412 2.355 1.403 1.00 85.44 94 VAL A O 1
ATOM 752 N N . ILE A 1 95 ? 2.702 2.028 -0.811 1.00 82.88 95 ILE A N 1
ATOM 753 C CA . ILE A 1 95 ? 3.729 0.986 -0.706 1.00 82.88 95 ILE A CA 1
ATOM 754 C C . ILE A 1 95 ? 5.051 1.495 -1.277 1.00 82.88 95 ILE A C 1
ATOM 756 O O . ILE A 1 95 ? 5.061 2.155 -2.321 1.00 82.88 95 ILE A O 1
ATOM 760 N N . GLN A 1 96 ? 6.167 1.193 -0.607 1.00 81.06 96 GLN A N 1
ATOM 761 C CA . GLN A 1 96 ? 7.506 1.576 -1.053 1.00 81.06 96 GLN A CA 1
ATOM 762 C C . GLN A 1 96 ? 8.257 0.418 -1.725 1.00 81.06 96 GLN A C 1
ATOM 764 O O . GLN A 1 96 ? 8.850 -0.427 -1.058 1.00 81.06 96 GLN A O 1
ATOM 769 N N . VAL A 1 97 ? 8.321 0.436 -3.058 1.00 80.12 97 VAL A N 1
ATOM 770 C CA . VAL A 1 97 ? 8.998 -0.587 -3.873 1.00 80.12 97 VAL A CA 1
ATOM 771 C C . VAL A 1 97 ? 10.160 0.043 -4.640 1.00 80.12 97 VAL A C 1
ATOM 773 O O . VAL A 1 97 ? 9.991 1.032 -5.355 1.00 80.12 97 VAL A O 1
ATOM 776 N N . MET A 1 98 ? 11.367 -0.517 -4.491 1.00 78.94 98 MET A N 1
ATOM 777 C CA . MET A 1 98 ? 12.596 -0.077 -5.183 1.00 78.94 98 MET A CA 1
ATOM 778 C C . MET A 1 98 ? 12.875 1.440 -5.087 1.00 78.94 98 MET A C 1
ATOM 780 O O . MET A 1 98 ? 13.301 2.077 -6.051 1.00 78.94 98 MET A O 1
ATOM 784 N N . GLY A 1 99 ? 12.613 2.031 -3.914 1.00 78.06 99 GLY A N 1
ATOM 785 C CA . GLY A 1 99 ? 12.823 3.461 -3.655 1.00 78.06 99 GLY A CA 1
ATOM 786 C C . GLY A 1 99 ? 11.775 4.391 -4.281 1.00 78.06 99 GLY A C 1
ATOM 787 O O . GLY A 1 99 ? 12.016 5.592 -4.384 1.00 78.06 99 GLY A O 1
ATOM 788 N N . LYS A 1 100 ? 10.623 3.860 -4.709 1.00 83.88 100 LYS A N 1
ATOM 789 C CA . LYS A 1 100 ? 9.472 4.632 -5.196 1.00 83.88 100 LYS A CA 1
ATOM 790 C C . LYS A 1 100 ? 8.223 4.295 -4.396 1.00 83.88 100 LYS A C 1
ATOM 792 O O . LYS A 1 100 ? 8.052 3.158 -3.971 1.00 83.88 100 LYS A O 1
ATOM 797 N N . GLN A 1 101 ? 7.353 5.283 -4.233 1.00 84.56 101 GLN A N 1
ATOM 798 C CA . GLN A 1 101 ? 6.050 5.114 -3.599 1.00 84.56 101 GLN A CA 1
ATOM 799 C C . GLN A 1 101 ? 4.970 4.910 -4.661 1.00 84.56 101 GLN A C 1
ATOM 801 O O . GLN A 1 101 ? 4.961 5.601 -5.681 1.00 84.56 101 GLN A O 1
ATOM 806 N N . PHE A 1 102 ? 4.049 3.987 -4.400 1.00 83.50 102 PHE A N 1
ATOM 807 C CA . PHE A 1 102 ? 2.888 3.721 -5.243 1.00 83.50 102 PHE A CA 1
ATOM 808 C C . PHE A 1 102 ? 1.628 3.710 -4.375 1.00 83.50 102 PHE A C 1
ATOM 810 O O . PHE A 1 102 ? 1.593 3.018 -3.359 1.00 83.50 102 PHE A O 1
ATOM 817 N N . LYS A 1 103 ? 0.582 4.445 -4.781 1.00 83.12 103 LYS A N 1
ATOM 818 C CA . LYS A 1 103 ? -0.776 4.206 -4.273 1.00 83.12 103 LYS A CA 1
ATOM 819 C C . LYS A 1 103 ? -1.309 2.963 -4.976 1.00 83.12 103 LYS A C 1
ATOM 821 O O . LYS A 1 103 ? -1.385 2.947 -6.203 1.00 83.12 103 LYS A O 1
ATOM 826 N N . VAL A 1 104 ? -1.690 1.954 -4.208 1.00 74.38 104 VAL A N 1
ATOM 827 C CA . VAL A 1 104 ? -2.220 0.686 -4.719 1.00 74.38 104 VAL A CA 1
ATOM 828 C C . VAL A 1 104 ? -3.341 0.210 -3.804 1.00 74.38 104 VAL A C 1
ATOM 830 O O . VAL A 1 104 ? -3.311 0.436 -2.600 1.00 74.38 104 VAL A O 1
ATOM 833 N N . THR A 1 105 ? -4.366 -0.425 -4.361 1.00 68.56 105 THR A N 1
ATOM 834 C CA . THR A 1 105 ? -5.366 -1.133 -3.553 1.00 68.56 105 THR A CA 1
ATOM 835 C C . THR A 1 105 ? -4.953 -2.584 -3.508 1.00 68.56 105 THR A C 1
ATOM 837 O O . THR A 1 105 ? -5.019 -3.194 -4.572 1.00 68.56 105 THR A O 1
ATOM 840 N N . ASN A 1 106 ? -4.585 -3.092 -2.325 1.00 50.28 106 ASN A N 1
ATOM 841 C CA . ASN A 1 106 ? -4.461 -4.525 -2.045 1.00 50.28 106 ASN A CA 1
ATOM 842 C C . ASN A 1 106 ? -3.470 -5.189 -2.996 1.00 50.28 106 ASN A C 1
ATOM 844 O O . ASN A 1 106 ? -3.941 -5.607 -4.023 1.00 50.28 106 ASN A O 1
ATOM 848 N N . GLU A 1 107 ? -2.146 -5.319 -2.853 1.00 51.81 107 GLU A N 1
ATOM 849 C CA . GLU A 1 107 ? -1.213 -5.624 -1.755 1.00 51.81 107 GLU A CA 1
ATOM 850 C C . GLU A 1 107 ? 0.248 -5.415 -2.225 1.00 51.81 107 GLU A C 1
ATOM 852 O O . GLU A 1 107 ? 0.459 -5.509 -3.425 1.00 51.81 107 GLU A O 1
ATOM 857 N N . ASP A 1 108 ? 1.243 -5.243 -1.338 1.00 47.00 108 ASP A N 1
ATOM 858 C CA . ASP A 1 108 ? 2.684 -5.611 -1.482 1.00 47.00 108 ASP A CA 1
ATOM 859 C C . ASP A 1 108 ? 3.462 -5.186 -0.193 1.00 47.00 108 ASP A C 1
ATOM 861 O O . ASP A 1 108 ? 2.969 -4.402 0.617 1.00 47.00 108 ASP A O 1
ATOM 865 N N . ILE A 1 109 ? 4.677 -5.701 0.009 1.00 59.44 109 ILE A N 1
ATOM 866 C CA . ILE A 1 109 ? 5.341 -6.001 1.299 1.00 59.44 109 ILE A CA 1
ATOM 867 C C . ILE A 1 109 ? 5.663 -4.810 2.238 1.00 59.44 109 ILE A C 1
ATOM 869 O O . ILE A 1 109 ? 5.802 -5.022 3.442 1.00 59.44 109 ILE A O 1
ATOM 873 N N . ILE A 1 110 ? 5.833 -3.570 1.755 1.00 64.38 110 ILE A N 1
ATOM 874 C CA . ILE A 1 110 ? 6.338 -2.443 2.584 1.00 64.38 110 ILE A CA 1
ATOM 875 C C . ILE A 1 110 ? 5.344 -1.279 2.624 1.00 64.38 110 ILE A C 1
ATOM 877 O O . ILE A 1 110 ? 5.393 -0.371 1.790 1.00 64.38 110 ILE A O 1
ATOM 881 N N . VAL A 1 111 ? 4.464 -1.292 3.627 1.00 74.12 111 VAL A N 1
ATOM 882 C CA . VAL A 1 111 ? 3.366 -0.329 3.793 1.00 74.12 111 VAL A CA 1
ATOM 883 C C . VAL A 1 111 ? 3.792 0.903 4.606 1.00 74.12 111 VAL A C 1
ATOM 885 O O . VAL A 1 111 ? 4.223 0.808 5.756 1.00 74.12 111 VAL A O 1
ATOM 888 N N . LEU A 1 112 ? 3.623 2.083 4.003 1.00 84.19 112 LEU A N 1
ATOM 889 C CA . LEU A 1 112 ? 3.802 3.401 4.631 1.00 84.19 112 LEU A CA 1
ATOM 890 C C . LEU A 1 112 ? 2.502 3.923 5.263 1.00 84.19 112 LEU A C 1
ATOM 892 O O . LEU A 1 112 ? 2.530 4.653 6.250 1.00 84.19 112 LEU A O 1
ATOM 896 N N . LEU A 1 113 ? 1.363 3.594 4.650 1.00 86.00 113 LEU A N 1
ATOM 897 C CA . LEU A 1 113 ? 0.035 4.105 4.992 1.00 86.00 113 LEU A CA 1
ATOM 898 C C . LEU A 1 113 ? -1.030 3.116 4.512 1.00 86.00 113 LEU A C 1
ATOM 900 O O . LEU A 1 113 ? -0.907 2.603 3.397 1.00 86.00 113 LEU A O 1
ATOM 904 N N . VAL A 1 114 ? -2.089 2.920 5.300 1.00 88.06 114 VAL A N 1
ATOM 905 C CA . VAL A 1 114 ? -3.357 2.296 4.877 1.00 88.06 114 VAL A CA 1
ATOM 906 C C . VAL A 1 114 ? -4.495 3.290 5.070 1.00 88.06 114 VAL A C 1
ATOM 908 O O . VAL A 1 114 ? -4.543 3.984 6.082 1.00 88.06 114 VAL A O 1
ATOM 911 N N . GLY A 1 115 ? -5.419 3.360 4.116 1.00 88.75 115 GLY A N 1
ATOM 912 C CA . GLY A 1 115 ? -6.669 4.098 4.244 1.00 88.75 115 GLY A CA 1
ATOM 913 C C . GLY A 1 115 ? -7.875 3.203 3.991 1.00 88.75 115 GLY A C 1
ATOM 914 O O . GLY A 1 115 ? -7.884 2.438 3.026 1.00 88.75 115 GLY A O 1
ATOM 915 N N . ALA A 1 116 ? -8.880 3.328 4.851 1.00 88.38 116 ALA A N 1
ATOM 916 C CA . ALA A 1 116 ? -10.253 2.913 4.593 1.00 88.38 116 ALA A CA 1
ATOM 917 C C . ALA A 1 116 ? -11.042 4.093 3.984 1.00 88.38 116 ALA A C 1
ATOM 919 O O . ALA A 1 116 ? -10.453 5.065 3.503 1.00 88.38 116 ALA A O 1
ATOM 920 N N . SER A 1 117 ? -12.374 4.018 4.008 1.00 89.50 117 SER A N 1
ATOM 921 C CA . SER A 1 117 ? -13.252 5.167 3.751 1.00 89.50 117 SER A CA 1
ATOM 922 C C . SER A 1 117 ? -13.154 6.232 4.849 1.00 89.50 117 SER A C 1
ATOM 924 O O . SER A 1 117 ? -13.090 7.418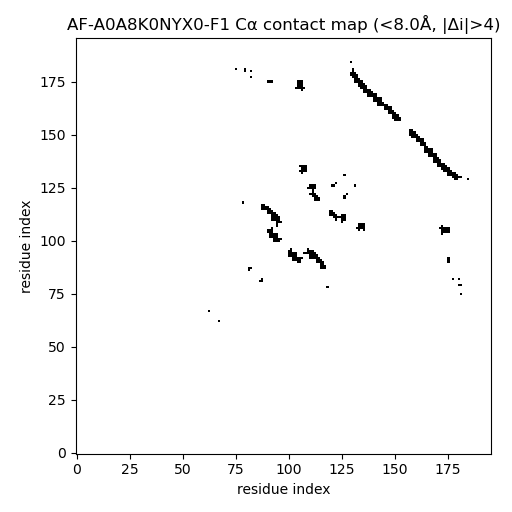 4.536 1.00 89.50 117 SER A O 1
ATOM 926 N N . ASP A 1 118 ? -13.099 5.799 6.113 1.00 90.62 118 ASP A N 1
ATOM 927 C CA . ASP A 1 118 ? -13.420 6.661 7.264 1.00 90.62 118 ASP A CA 1
ATOM 928 C C . ASP A 1 118 ? -12.206 6.942 8.169 1.00 90.62 118 ASP A C 1
ATOM 930 O O . ASP A 1 118 ? -12.216 7.883 8.960 1.00 90.62 118 ASP A O 1
ATOM 934 N N . PHE A 1 119 ? -11.134 6.150 8.040 1.00 91.69 119 PHE A N 1
ATOM 935 C CA . PHE A 1 119 ? -9.900 6.286 8.818 1.00 91.69 119 PHE A CA 1
ATOM 936 C C . PHE A 1 119 ? -8.646 5.991 7.984 1.00 91.69 119 PHE A C 1
ATOM 938 O O . PHE A 1 119 ? -8.681 5.246 7.000 1.00 91.69 119 PHE A O 1
ATOM 945 N N . THR A 1 120 ? -7.505 6.543 8.407 1.00 92.44 120 THR A N 1
ATOM 946 C CA . THR A 1 120 ? -6.189 6.278 7.802 1.00 92.44 120 THR A CA 1
ATOM 947 C C . THR A 1 120 ? -5.141 5.969 8.864 1.00 92.44 120 THR A C 1
ATOM 949 O O . THR A 1 120 ? -4.878 6.796 9.736 1.00 92.44 120 THR A O 1
ATOM 952 N N . VAL A 1 121 ? -4.490 4.813 8.754 1.00 90.44 121 VAL A N 1
ATOM 953 C CA . VAL A 1 121 ? -3.344 4.417 9.580 1.00 90.44 121 VAL A CA 1
ATOM 954 C C . VAL A 1 121 ? -2.064 4.855 8.871 1.00 90.44 121 VAL A C 1
ATOM 956 O O . VAL A 1 121 ? -1.779 4.394 7.765 1.00 90.44 121 VAL A O 1
ATOM 959 N N . ILE A 1 122 ? -1.284 5.736 9.499 1.00 90.56 122 ILE A N 1
ATOM 960 C CA . ILE A 1 122 ? -0.038 6.278 8.937 1.00 90.56 122 ILE A CA 1
ATOM 961 C C . ILE A 1 122 ? 1.159 5.756 9.736 1.00 90.56 122 ILE A C 1
ATOM 963 O O . ILE A 1 122 ? 1.203 5.865 10.961 1.00 90.56 122 ILE A O 1
ATOM 967 N N . GLY A 1 123 ? 2.134 5.18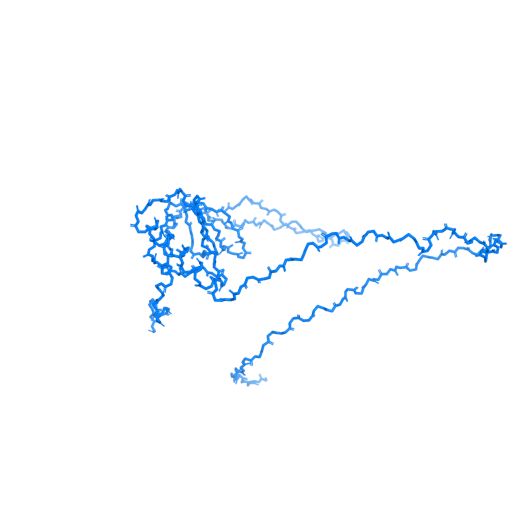4 9.031 1.00 84.19 123 GLY A N 1
ATOM 968 C CA . GLY A 1 123 ? 3.358 4.637 9.601 1.00 84.19 123 GLY A CA 1
ATOM 969 C C . GLY A 1 123 ? 4.345 5.696 10.097 1.00 84.19 123 GLY A C 1
ATOM 970 O O . GLY A 1 123 ? 4.315 6.855 9.682 1.00 84.19 123 GLY A O 1
ATOM 971 N N . ARG A 1 124 ? 5.275 5.288 10.972 1.00 81.50 124 ARG A N 1
ATOM 972 C CA . ARG A 1 124 ? 6.347 6.159 11.498 1.00 81.50 124 ARG A CA 1
ATOM 973 C C . ARG A 1 124 ? 7.728 5.480 11.456 1.00 81.50 124 ARG A C 1
ATOM 975 O O . ARG A 1 124 ? 8.225 5.061 12.497 1.00 81.50 124 ARG A O 1
ATOM 982 N N . PRO A 1 125 ? 8.386 5.382 10.280 1.00 80.62 125 PRO A N 1
ATOM 983 C CA . PRO A 1 125 ? 7.894 5.733 8.941 1.00 80.62 125 PRO A CA 1
ATOM 984 C C . PRO A 1 125 ? 7.099 4.604 8.263 1.00 80.62 125 PRO A C 1
ATOM 986 O O . PRO A 1 125 ? 6.447 4.851 7.256 1.00 80.62 125 PRO A O 1
ATOM 989 N N . LEU A 1 126 ? 7.158 3.378 8.79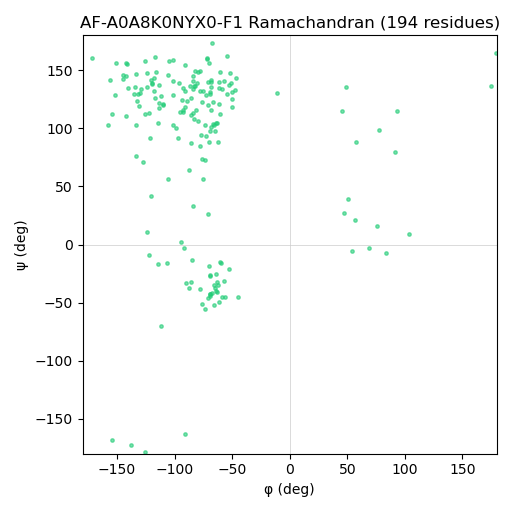1 1.00 81.81 126 LEU A N 1
ATOM 990 C CA . LEU A 1 126 ? 6.397 2.219 8.313 1.00 81.81 126 LEU A CA 1
ATOM 991 C C . LEU A 1 126 ? 5.236 1.908 9.263 1.00 81.81 126 LEU A C 1
ATOM 993 O O . LEU A 1 126 ? 5.264 2.308 10.431 1.00 81.81 126 LEU A O 1
ATOM 997 N N . VAL A 1 127 ? 4.220 1.213 8.754 1.00 85.50 127 VAL A N 1
ATOM 998 C CA . VAL A 1 127 ? 3.185 0.557 9.571 1.00 85.50 127 VAL A CA 1
ATOM 999 C C . VAL A 1 127 ? 3.755 -0.770 10.101 1.00 85.50 127 VAL A C 1
ATOM 1001 O O . VAL A 1 127 ? 4.608 -1.368 9.442 1.00 85.50 127 VAL A O 1
ATOM 1004 N N . SER A 1 128 ? 3.341 -1.229 11.288 1.00 83.06 128 SER A N 1
ATOM 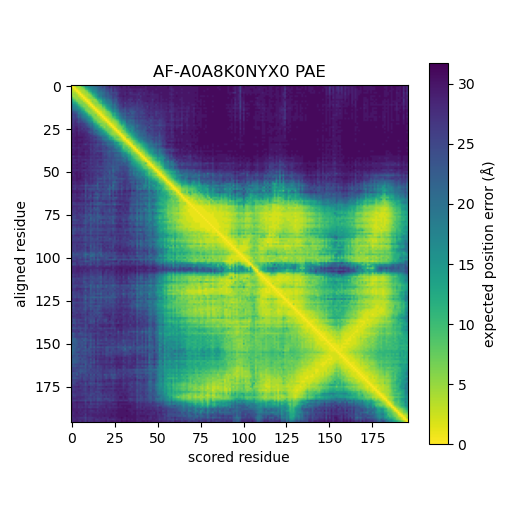1005 C CA . SER A 1 128 ? 3.829 -2.505 11.832 1.00 83.06 128 SER A CA 1
ATOM 1006 C C . SER A 1 128 ? 3.313 -3.701 11.010 1.00 83.06 128 SER A C 1
ATOM 1008 O O . SER A 1 128 ? 2.144 -3.714 10.610 1.00 83.06 128 SER A O 1
ATOM 1010 N N . PRO A 1 129 ? 4.151 -4.725 10.756 1.00 78.56 129 PRO A N 1
ATOM 1011 C CA . PRO A 1 129 ? 3.767 -5.890 9.951 1.00 78.56 129 PRO A CA 1
ATOM 1012 C C . PRO A 1 129 ? 2.754 -6.797 10.667 1.00 78.56 129 PRO A C 1
ATOM 1014 O O . PRO A 1 129 ? 2.068 -7.585 10.026 1.00 78.56 129 PRO A O 1
ATOM 1017 N N . SER A 1 130 ? 2.634 -6.670 11.990 1.00 82.00 130 SER A N 1
ATOM 1018 C CA . SER A 1 130 ? 1.600 -7.301 12.813 1.00 82.00 130 SER A CA 1
ATOM 1019 C C . SER A 1 130 ? 0.196 -6.732 12.581 1.00 82.00 130 SER A C 1
ATOM 1021 O O . SER A 1 130 ? -0.790 -7.438 12.783 1.00 82.00 130 SER A O 1
ATOM 1023 N N . LEU A 1 131 ? 0.087 -5.470 12.150 1.00 85.75 131 LEU A N 1
ATOM 1024 C CA . LEU A 1 131 ? -1.190 -4.771 12.005 1.00 85.75 131 LEU A CA 1
ATOM 1025 C C . LEU A 1 131 ? -1.845 -5.004 10.636 1.00 85.75 131 LEU A C 1
ATOM 1027 O O . LEU A 1 131 ? -3.067 -5.117 10.566 1.00 85.75 131 LEU A O 1
ATOM 1031 N N . VAL A 1 132 ? -1.055 -5.076 9.558 1.00 86.50 132 VAL A N 1
ATOM 1032 C CA . VAL A 1 132 ? -1.545 -5.092 8.165 1.00 86.50 132 VAL A CA 1
ATOM 1033 C C . VAL A 1 132 ? -0.894 -6.214 7.363 1.00 86.50 132 VAL A C 1
ATOM 1035 O O . VAL A 1 132 ? 0.329 -6.306 7.294 1.00 86.50 132 VAL A O 1
ATOM 1038 N N . ASN A 1 133 ? -1.721 -7.007 6.686 1.00 84.81 133 ASN A N 1
ATOM 1039 C CA . ASN A 1 133 ? -1.314 -8.078 5.785 1.00 84.81 133 ASN A CA 1
ATOM 1040 C C . ASN A 1 133 ? -1.520 -7.710 4.316 1.00 84.81 133 ASN A C 1
ATOM 1042 O O . ASN A 1 133 ? -2.484 -7.019 3.978 1.00 84.81 133 ASN A O 1
ATOM 1046 N N . VAL A 1 134 ? -0.621 -8.197 3.454 1.00 84.31 134 VAL A N 1
ATOM 1047 C CA . VAL A 1 134 ? -0.622 -7.891 2.020 1.00 84.31 134 VAL A CA 1
ATOM 1048 C C . VAL A 1 134 ? 0.134 -8.958 1.187 1.00 84.31 134 VAL A C 1
ATOM 1050 O O . VAL A 1 134 ? 1.361 -8.942 1.123 1.00 84.31 134 VAL A O 1
ATOM 1053 N N . GLU A 1 135 ? -0.589 -9.858 0.504 1.00 81.38 135 GLU A N 1
ATOM 1054 C CA . GLU A 1 135 ? -0.101 -11.107 -0.135 1.00 81.38 135 GLU A CA 1
ATOM 1055 C C . GLU A 1 135 ? 0.009 -11.077 -1.689 1.00 81.38 135 GLU A C 1
ATOM 1057 O O . GLU A 1 135 ? -0.559 -11.909 -2.402 1.00 81.38 135 GLU A O 1
ATOM 1062 N N . GLY A 1 136 ? 0.761 -10.124 -2.257 1.00 82.19 136 GLY A N 1
ATOM 1063 C CA . GLY A 1 136 ? 0.838 -9.921 -3.719 1.00 82.19 136 GLY A CA 1
ATOM 1064 C C . GLY A 1 136 ? 1.294 -11.144 -4.552 1.00 82.19 136 GLY A C 1
ATOM 1065 O O . GLY A 1 136 ? 2.235 -11.856 -4.201 1.00 82.19 136 GLY A O 1
ATOM 1066 N N . THR A 1 137 ? 0.676 -11.358 -5.723 1.00 85.94 137 THR A N 1
ATOM 1067 C CA . THR A 1 137 ? 1.002 -12.441 -6.677 1.00 85.94 137 THR A CA 1
ATOM 1068 C C . THR A 1 137 ? 1.836 -11.945 -7.868 1.00 85.94 137 THR A C 1
ATOM 1070 O O . THR A 1 137 ? 1.590 -10.882 -8.425 1.00 85.94 137 THR A O 1
ATOM 1073 N N . VAL A 1 138 ? 2.822 -12.713 -8.346 1.00 90.44 138 VAL A N 1
ATOM 1074 C CA . VAL A 1 138 ? 3.579 -12.343 -9.564 1.00 90.44 138 VAL A CA 1
ATOM 1075 C C . VAL A 1 138 ? 2.821 -12.811 -10.813 1.00 90.44 138 VAL A C 1
ATOM 1077 O O . VAL A 1 138 ? 2.739 -14.013 -11.042 1.00 90.44 138 VAL A O 1
ATOM 1080 N N . ILE A 1 139 ? 2.319 -11.890 -11.648 1.00 90.62 139 ILE A N 1
ATOM 1081 C CA . ILE A 1 139 ? 1.682 -12.233 -12.939 1.00 90.62 139 ILE A CA 1
ATOM 1082 C C . ILE A 1 139 ? 2.744 -12.653 -13.958 1.00 90.62 139 ILE A C 1
ATOM 1084 O O . ILE A 1 139 ? 2.657 -13.714 -14.566 1.00 90.62 139 ILE A O 1
ATOM 1088 N N . GLU A 1 140 ? 3.733 -11.784 -14.183 1.00 91.50 140 GLU A N 1
ATOM 1089 C CA . GLU A 1 140 ? 4.657 -11.904 -15.312 1.00 91.50 140 GLU A CA 1
ATOM 1090 C C . GLU A 1 140 ? 6.065 -11.443 -14.926 1.00 91.50 140 GLU A C 1
ATOM 1092 O O . GLU A 1 140 ? 6.247 -10.453 -14.211 1.00 91.50 140 GLU A O 1
ATOM 1097 N N . LYS A 1 141 ? 7.074 -12.142 -15.453 1.00 95.19 141 LYS A N 1
ATOM 1098 C CA . LYS A 1 141 ? 8.479 -11.723 -15.428 1.00 95.19 141 LYS A CA 1
ATOM 1099 C C . LYS A 1 141 ? 8.920 -11.458 -16.866 1.00 95.19 141 LYS A C 1
ATOM 1101 O O . LYS A 1 141 ? 9.119 -12.386 -17.645 1.00 95.19 141 LYS A O 1
ATOM 1106 N N . ALA A 1 142 ? 9.035 -10.182 -17.209 1.00 96.19 142 ALA A N 1
ATOM 1107 C CA . ALA A 1 142 ? 9.170 -9.681 -18.568 1.00 96.19 142 ALA A CA 1
ATOM 1108 C C . ALA A 1 142 ? 10.511 -8.970 -18.797 1.00 96.19 142 ALA A C 1
ATOM 1110 O O . ALA A 1 142 ? 11.162 -8.477 -17.876 1.00 96.19 142 ALA A O 1
ATOM 1111 N N . LEU A 1 143 ? 10.889 -8.819 -20.067 1.00 96.06 143 LEU A N 1
ATOM 1112 C CA . LEU A 1 143 ? 11.942 -7.895 -20.488 1.00 96.06 143 LEU A CA 1
ATOM 1113 C C . LEU A 1 143 ? 11.310 -6.738 -21.262 1.00 96.06 143 LEU A C 1
ATOM 1115 O O . LEU A 1 143 ? 10.718 -6.945 -22.322 1.00 96.06 143 LEU A O 1
ATOM 1119 N N . SER A 1 144 ? 11.497 -5.509 -20.783 1.00 94.81 144 SER A N 1
ATOM 1120 C CA . SER A 1 144 ? 11.053 -4.290 -21.479 1.00 94.81 144 SER A CA 1
ATOM 1121 C C . SER A 1 144 ? 11.587 -4.191 -22.916 1.00 94.81 144 SER A C 1
ATOM 1123 O O . SER A 1 144 ? 12.547 -4.871 -23.289 1.00 94.81 144 SER A O 1
ATOM 1125 N N . HIS A 1 145 ? 10.965 -3.340 -23.739 1.00 94.69 145 HIS A N 1
ATOM 1126 C CA . HIS A 1 145 ? 11.375 -3.125 -25.131 1.00 94.69 145 HIS A CA 1
ATOM 1127 C C . HIS A 1 145 ? 12.875 -2.803 -25.261 1.00 94.69 145 HIS A C 1
ATOM 1129 O O . HIS A 1 145 ? 13.474 -2.165 -24.393 1.00 94.69 145 HIS A O 1
ATOM 1135 N N . THR A 1 146 ? 13.486 -3.226 -26.368 1.00 96.25 146 THR A N 1
ATOM 1136 C CA . THR A 1 146 ? 14.924 -3.059 -26.612 1.00 96.25 146 THR A CA 1
ATOM 1137 C C . THR A 1 146 ? 15.301 -1.585 -26.764 1.00 96.25 146 THR A C 1
ATOM 1139 O O . THR A 1 146 ? 15.098 -0.974 -27.811 1.00 96.25 146 THR A O 1
ATOM 1142 N N . LYS A 1 147 ? 15.891 -1.006 -25.716 1.00 95.50 147 LYS A N 1
ATOM 1143 C CA . LYS A 1 147 ? 16.376 0.377 -25.701 1.00 95.50 147 LYS A CA 1
ATOM 1144 C C . LYS A 1 147 ? 17.774 0.441 -26.306 1.00 95.50 147 LYS A C 1
ATOM 1146 O O . LYS A 1 147 ? 18.659 -0.353 -25.985 1.00 95.50 147 LYS A O 1
ATOM 1151 N N . THR A 1 148 ? 17.995 1.414 -27.186 1.00 96.56 148 THR A N 1
ATOM 1152 C CA . THR A 1 148 ? 19.264 1.564 -27.910 1.00 96.56 148 THR A CA 1
ATOM 1153 C C . THR A 1 148 ? 20.138 2.619 -27.239 1.00 96.56 148 THR A C 1
ATOM 1155 O O . THR A 1 148 ? 19.964 3.816 -27.460 1.00 96.56 148 THR A O 1
ATOM 1158 N N . ARG A 1 149 ? 21.126 2.199 -26.436 1.00 96.81 149 ARG A N 1
ATOM 1159 C CA . ARG A 1 149 ? 22.133 3.110 -25.868 1.00 96.81 149 ARG A CA 1
ATOM 1160 C C . ARG A 1 149 ? 23.175 3.450 -26.932 1.00 96.81 149 ARG A C 1
ATOM 1162 O O . ARG A 1 149 ? 24.226 2.814 -27.029 1.00 96.81 149 ARG A O 1
ATOM 1169 N N . PHE A 1 150 ? 22.869 4.452 -27.747 1.00 96.88 150 PHE A N 1
ATOM 1170 C CA . PHE A 1 150 ? 23.789 4.977 -28.749 1.00 96.88 150 PHE A CA 1
ATOM 1171 C C . PHE A 1 150 ? 24.805 5.948 -28.132 1.00 96.88 150 PHE A C 1
ATOM 1173 O O . PHE A 1 150 ? 24.461 6.786 -27.300 1.00 96.88 150 PHE A O 1
ATOM 1180 N N . ARG A 1 151 ? 26.068 5.859 -28.557 1.00 96.25 151 ARG A N 1
ATOM 1181 C CA . ARG A 1 151 ? 27.119 6.844 -28.269 1.00 96.25 151 ARG A CA 1
ATOM 1182 C C . ARG A 1 151 ? 27.906 7.140 -29.545 1.00 96.25 151 ARG A C 1
ATOM 1184 O O . ARG A 1 151 ? 28.378 6.218 -30.209 1.00 96.25 151 ARG A O 1
ATOM 1191 N N . LYS A 1 152 ? 28.079 8.421 -29.876 1.00 95.50 152 LYS A N 1
ATOM 1192 C CA . LYS A 1 152 ? 28.812 8.897 -31.061 1.00 95.50 152 LYS A CA 1
ATOM 1193 C C . LYS A 1 152 ? 29.637 10.130 -30.695 1.00 95.50 152 LYS A C 1
ATOM 1195 O O . LYS A 1 152 ? 29.109 11.036 -30.063 1.00 95.50 152 LYS A O 1
ATOM 1200 N N . GLN A 1 153 ? 30.897 10.188 -31.122 1.00 95.75 153 GLN A N 1
ATOM 1201 C CA . GLN A 1 153 ? 31.729 11.397 -31.050 1.00 95.75 153 GLN A CA 1
ATOM 1202 C C . GLN A 1 153 ? 32.134 11.833 -32.465 1.00 95.75 153 GLN A C 1
ATOM 1204 O O . GLN A 1 153 ? 32.560 11.018 -33.288 1.00 95.75 153 GLN A O 1
ATOM 1209 N N . ARG A 1 154 ? 31.980 13.125 -32.779 1.00 95.50 154 ARG A N 1
ATOM 1210 C CA . ARG A 1 154 ? 32.294 13.676 -34.109 1.00 95.50 154 ARG A CA 1
ATOM 1211 C C . ARG A 1 154 ? 33.817 13.700 -34.322 1.00 95.50 154 ARG A C 1
ATOM 1213 O O . ARG A 1 154 ? 34.553 14.052 -33.410 1.00 95.50 154 ARG A O 1
ATOM 1220 N N . ARG A 1 155 ? 34.285 13.355 -35.531 1.00 95.00 155 ARG A N 1
ATOM 1221 C CA . ARG A 1 155 ? 35.714 13.343 -35.937 1.00 95.00 155 ARG A CA 1
ATOM 1222 C C . ARG A 1 155 ? 36.658 12.465 -35.081 1.00 95.00 155 ARG A C 1
ATOM 1224 O O . ARG A 1 155 ? 37.861 12.687 -35.094 1.00 95.00 155 ARG A O 1
ATOM 1231 N N . LYS A 1 156 ? 36.143 11.471 -34.343 1.00 96.31 156 LYS A N 1
ATOM 1232 C CA . LYS A 1 156 ? 36.952 10.547 -33.510 1.00 96.31 156 LYS A CA 1
ATOM 1233 C C . LYS A 1 156 ? 36.747 9.059 -33.838 1.00 96.31 156 LYS A C 1
ATOM 1235 O O . LYS A 1 156 ? 37.126 8.211 -33.043 1.00 96.31 156 LYS A O 1
ATOM 1240 N N . GLN A 1 157 ? 36.064 8.739 -34.945 1.00 95.00 157 GLN A N 1
ATOM 1241 C CA . GLN A 1 157 ? 35.623 7.388 -35.369 1.00 95.00 157 GLN A CA 1
ATOM 1242 C C . GLN A 1 157 ? 34.786 6.586 -34.335 1.00 95.00 157 GLN A C 1
ATOM 1244 O O . GLN A 1 157 ? 34.228 5.535 -34.643 1.00 95.00 157 GLN A O 1
ATOM 1249 N N . TYR A 1 158 ? 34.611 7.106 -33.121 1.00 95.56 158 TYR A N 1
ATOM 1250 C CA . TYR A 1 158 ? 33.883 6.477 -32.033 1.00 95.56 158 TYR A CA 1
ATOM 1251 C C . TYR A 1 158 ? 32.368 6.522 -32.276 1.00 95.56 158 TYR A C 1
ATOM 1253 O O . TYR A 1 158 ? 31.704 7.544 -32.076 1.00 95.56 158 TYR A O 1
ATOM 1261 N N . ARG A 1 159 ? 31.820 5.375 -32.686 1.00 96.19 159 ARG A N 1
ATOM 1262 C CA . ARG A 1 159 ? 30.386 5.071 -32.741 1.00 96.19 159 ARG A CA 1
ATOM 1263 C C . ARG A 1 159 ? 30.159 3.718 -32.067 1.00 96.19 159 ARG A C 1
ATOM 1265 O O . ARG A 1 159 ? 30.704 2.716 -32.518 1.00 96.19 159 ARG A O 1
ATOM 1272 N N . ARG A 1 160 ? 29.365 3.678 -30.998 1.00 96.25 160 ARG A N 1
ATOM 1273 C CA . ARG A 1 160 ? 29.007 2.451 -30.270 1.00 96.25 160 ARG A CA 1
ATOM 1274 C C . ARG A 1 160 ? 27.491 2.376 -30.099 1.00 96.25 160 ARG A C 1
ATOM 1276 O O . ARG A 1 160 ? 26.855 3.354 -29.713 1.00 96.25 160 ARG A O 1
ATOM 1283 N N . ILE A 1 161 ? 26.933 1.207 -30.387 1.00 96.38 161 ILE A N 1
ATOM 1284 C CA . ILE A 1 161 ? 25.530 0.852 -30.168 1.00 96.38 161 ILE A CA 1
ATOM 1285 C C . ILE A 1 161 ? 25.545 -0.242 -29.100 1.00 96.38 161 ILE A C 1
ATOM 1287 O O . ILE A 1 161 ? 26.188 -1.267 -29.309 1.00 96.38 161 ILE A O 1
ATOM 1291 N N . LYS A 1 162 ? 24.877 -0.036 -27.960 1.00 96.81 162 LYS A N 1
ATOM 1292 C CA . LYS A 1 162 ? 24.559 -1.124 -27.024 1.00 96.81 162 LYS A CA 1
ATOM 1293 C C . LYS A 1 162 ? 23.052 -1.187 -26.830 1.00 96.81 162 LYS A C 1
ATOM 1295 O O . LYS A 1 162 ? 22.463 -0.279 -26.247 1.00 96.81 162 LYS A O 1
ATOM 1300 N N . PHE A 1 163 ? 22.446 -2.268 -27.297 1.00 97.56 163 PHE A N 1
ATOM 1301 C CA . PHE A 1 163 ? 21.082 -2.615 -26.929 1.00 97.56 163 PHE A CA 1
ATOM 1302 C C . PHE A 1 163 ? 21.034 -3.018 -25.452 1.00 97.56 163 PHE A C 1
ATOM 1304 O O . PHE A 1 163 ? 21.964 -3.647 -24.941 1.00 97.56 163 PHE A O 1
ATOM 1311 N N . TYR A 1 164 ? 19.973 -2.626 -24.757 1.00 96.00 164 TYR A N 1
ATOM 1312 C CA . TYR A 1 164 ? 19.681 -3.077 -23.403 1.00 96.00 164 TYR A CA 1
ATOM 1313 C C . TYR A 1 164 ? 18.171 -3.213 -23.213 1.00 96.00 164 TYR A C 1
ATOM 1315 O O . TYR A 1 164 ? 17.385 -2.456 -23.782 1.00 96.00 164 TYR A O 1
ATOM 1323 N N . ARG A 1 165 ? 17.775 -4.191 -22.406 1.00 97.00 165 ARG A N 1
ATOM 1324 C CA . ARG A 1 165 ? 16.413 -4.372 -21.904 1.00 97.00 165 ARG A CA 1
ATOM 1325 C C . ARG A 1 165 ? 16.513 -4.325 -20.384 1.00 97.00 165 ARG A C 1
ATOM 1327 O O . ARG A 1 165 ? 17.498 -4.802 -19.829 1.00 97.00 165 ARG A O 1
ATOM 1334 N N . SER A 1 166 ? 15.544 -3.704 -19.730 1.00 93.94 166 SER A N 1
ATOM 1335 C CA . SER A 1 166 ? 15.367 -3.817 -18.280 1.00 93.94 166 SER A CA 1
ATOM 1336 C C . SER A 1 166 ? 14.398 -4.957 -17.996 1.00 93.94 166 SER A C 1
ATOM 1338 O O . SER A 1 166 ? 13.356 -5.033 -18.654 1.00 93.94 166 SER A O 1
ATOM 1340 N N . GLU A 1 167 ? 14.734 -5.802 -17.031 1.00 94.88 167 GLU A N 1
ATOM 1341 C CA . GLU A 1 167 ? 13.799 -6.742 -16.412 1.00 94.88 167 GLU A CA 1
ATOM 1342 C C . GLU A 1 167 ? 12.661 -5.964 -15.740 1.00 94.88 167 GLU A C 1
ATOM 1344 O O . GLU A 1 167 ? 12.873 -4.884 -15.183 1.00 94.88 167 GLU A O 1
ATOM 1349 N N . LEU A 1 168 ? 11.444 -6.486 -15.868 1.00 90.88 168 LEU A N 1
ATOM 1350 C CA . LEU A 1 168 ? 10.218 -5.957 -15.288 1.00 90.88 168 LEU A CA 1
ATOM 1351 C C . LEU A 1 168 ? 9.444 -7.120 -14.670 1.00 90.88 168 LEU A C 1
ATOM 1353 O O . LEU A 1 168 ? 9.280 -8.162 -15.300 1.00 90.88 168 LEU A O 1
ATOM 1357 N N . THR A 1 169 ? 8.920 -6.928 -13.470 1.00 90.06 169 THR A N 1
ATOM 1358 C CA . THR A 1 169 ? 8.008 -7.872 -12.822 1.00 90.06 169 THR A CA 1
ATOM 1359 C C . THR A 1 169 ? 6.645 -7.214 -12.700 1.00 90.06 169 THR A C 1
ATOM 1361 O O . THR A 1 169 ? 6.523 -6.184 -12.037 1.00 90.06 169 THR A O 1
ATOM 1364 N N . MET A 1 170 ? 5.628 -7.782 -13.346 1.00 84.06 170 MET A N 1
ATOM 1365 C CA . MET A 1 170 ? 4.246 -7.364 -13.131 1.00 84.06 170 MET A CA 1
ATOM 1366 C C . MET A 1 170 ? 3.697 -8.126 -11.935 1.00 84.06 170 MET A C 1
ATOM 1368 O O . MET A 1 170 ? 3.520 -9.343 -11.990 1.00 84.06 170 MET A O 1
ATOM 1372 N N . LEU A 1 171 ? 3.464 -7.396 -10.853 1.00 84.25 171 LEU A N 1
ATOM 1373 C CA . LEU A 1 171 ? 2.799 -7.899 -9.663 1.00 84.25 171 LEU A CA 1
ATOM 1374 C C . LEU A 1 171 ? 1.296 -7.631 -9.802 1.00 84.25 171 LEU A C 1
ATOM 1376 O O . LEU A 1 171 ? 0.894 -6.524 -10.170 1.00 84.25 171 LEU A O 1
ATOM 1380 N N . ARG A 1 172 ? 0.483 -8.653 -9.531 1.00 84.69 172 ARG A N 1
ATOM 1381 C CA . ARG A 1 172 ? -0.897 -8.508 -9.092 1.00 84.69 172 ARG A CA 1
ATOM 1382 C C . ARG A 1 172 ? -0.907 -8.471 -7.566 1.00 84.69 172 ARG A C 1
ATOM 1384 O O . ARG A 1 172 ? 0.014 -8.858 -6.861 1.00 84.69 172 ARG A O 1
ATOM 1391 N N . ILE A 1 173 ? -1.958 -7.827 -7.136 1.00 84.62 173 ILE A N 1
ATOM 1392 C CA . ILE A 1 173 ? -2.169 -7.023 -5.965 1.00 84.62 173 ILE A CA 1
ATOM 1393 C C . ILE A 1 173 ? -3.634 -7.535 -5.724 1.00 84.62 173 ILE A C 1
ATOM 1395 O O . ILE A 1 173 ? -4.486 -7.340 -6.607 1.00 84.62 173 ILE A O 1
ATOM 1399 N N . ASN A 1 174 ? -3.903 -8.319 -4.657 1.00 85.19 174 ASN A N 1
ATOM 1400 C CA . ASN A 1 174 ? -5.165 -9.051 -4.387 1.00 85.19 174 ASN A CA 1
ATOM 1401 C C . ASN A 1 174 ? -6.003 -8.535 -3.166 1.00 85.19 174 ASN A C 1
ATOM 1403 O O . ASN A 1 174 ? -7.075 -7.960 -3.375 1.00 85.19 174 ASN A O 1
ATOM 1407 N N . THR A 1 175 ? -5.556 -8.716 -1.910 1.00 84.19 175 THR A N 1
ATOM 1408 C CA . THR A 1 175 ? -6.279 -8.508 -0.615 1.00 84.19 175 THR A CA 1
ATOM 1409 C C . THR A 1 175 ? -5.493 -7.722 0.483 1.00 84.19 175 THR A C 1
ATOM 1411 O O . THR A 1 175 ? -4.650 -8.294 1.159 1.00 84.19 175 THR A O 1
ATOM 1414 N N . VAL A 1 176 ? -5.764 -6.419 0.740 1.00 87.38 176 VAL A N 1
ATOM 1415 C CA . VAL A 1 176 ? -5.306 -5.787 2.014 1.00 87.38 176 VAL A CA 1
ATOM 1416 C C . VAL A 1 176 ? -6.227 -6.289 3.112 1.00 87.38 176 VAL A C 1
ATOM 1418 O O . VAL A 1 176 ? -7.443 -6.175 2.962 1.00 87.38 176 VAL A O 1
ATOM 1421 N N . GLU A 1 177 ? -5.653 -6.727 4.225 1.00 86.81 177 GLU A N 1
ATOM 1422 C CA . GLU A 1 177 ? -6.390 -7.082 5.437 1.00 86.81 177 GLU A CA 1
ATOM 1423 C C . GLU A 1 177 ? -5.715 -6.469 6.671 1.00 86.81 177 GLU A C 1
ATOM 1425 O O . GLU A 1 177 ? -4.486 -6.366 6.733 1.00 86.81 177 GLU A O 1
ATOM 1430 N N . PHE A 1 178 ? -6.502 -6.089 7.678 1.00 88.75 178 PHE A N 1
ATOM 1431 C CA . PHE A 1 178 ? -5.981 -5.815 9.017 1.00 88.75 178 PHE A CA 1
ATOM 1432 C C . PHE A 1 178 ? -5.902 -7.136 9.799 1.00 88.75 178 PHE A C 1
ATOM 1434 O O . PHE A 1 178 ? -6.894 -7.849 9.896 1.00 88.75 178 PHE A O 1
ATOM 1441 N N . LYS A 1 179 ? -4.729 -7.469 10.354 1.00 85.00 179 LYS A N 1
ATOM 1442 C CA . LYS A 1 179 ? -4.519 -8.668 11.199 1.00 85.00 179 LYS A CA 1
ATOM 1443 C C . LYS A 1 179 ? -4.364 -8.350 12.689 1.00 85.00 179 LYS A C 1
ATOM 1445 O O . LYS A 1 179 ? -4.474 -9.257 13.511 1.00 85.00 179 LYS A O 1
ATOM 1450 N N . GLY A 1 180 ? -4.109 -7.089 13.037 1.00 84.56 180 GLY A N 1
ATOM 1451 C CA . GLY A 1 180 ? -3.905 -6.638 14.413 1.00 84.56 180 GLY A CA 1
ATOM 1452 C C . GLY A 1 180 ? -4.825 -5.487 14.807 1.00 84.56 180 GLY A C 1
ATOM 1453 O O . GLY A 1 180 ? -5.640 -5.012 14.016 1.00 84.56 180 GLY A O 1
ATOM 1454 N N . LEU A 1 181 ? -4.656 -5.015 16.039 1.00 86.94 181 LEU A N 1
ATOM 1455 C CA . LEU A 1 181 ? -5.384 -3.880 16.599 1.00 86.94 181 LEU A CA 1
ATOM 1456 C C . LEU A 1 181 ? -4.408 -2.746 16.918 1.00 86.94 181 LEU A C 1
ATOM 1458 O O . LEU A 1 181 ? -3.245 -2.970 17.258 1.00 86.94 181 LEU A O 1
ATOM 1462 N N . LEU A 1 182 ? -4.876 -1.506 16.808 1.00 86.19 182 LEU A N 1
ATOM 1463 C CA . LEU A 1 182 ? -4.082 -0.330 17.142 1.00 86.19 182 LEU A CA 1
ATOM 1464 C C . LEU A 1 182 ? -3.694 -0.366 18.625 1.00 86.19 182 LEU A C 1
ATOM 1466 O O . LEU A 1 182 ? -4.538 -0.614 19.487 1.00 86.19 182 LEU A O 1
ATOM 1470 N N . ASN A 1 183 ? -2.418 -0.078 18.891 1.00 83.31 183 ASN A N 1
ATOM 1471 C CA . ASN A 1 183 ? -1.722 -0.167 20.182 1.00 83.31 183 ASN A CA 1
ATOM 1472 C C . ASN A 1 183 ? -1.491 -1.585 20.752 1.00 83.31 183 ASN A C 1
ATOM 1474 O O . ASN A 1 183 ? -0.785 -1.696 21.751 1.00 83.31 183 ASN A O 1
ATOM 1478 N N . GLU A 1 184 ? -1.960 -2.663 20.114 1.00 79.94 184 GLU A N 1
ATOM 1479 C CA . GLU A 1 184 ? -1.618 -4.046 20.502 1.00 79.94 184 GLU A CA 1
ATOM 1480 C C . GLU A 1 184 ? -0.322 -4.517 19.806 1.00 79.94 184 GLU A C 1
ATOM 1482 O O . GLU A 1 184 ? -0.314 -5.430 18.982 1.00 79.94 184 GLU A O 1
ATOM 1487 N N . HIS A 1 185 ? 0.797 -3.858 20.121 1.00 70.88 185 HIS A N 1
ATOM 1488 C CA . HIS A 1 185 ? 2.132 -4.254 19.655 1.00 70.88 185 HIS A CA 1
ATOM 1489 C C . HIS A 1 185 ? 2.696 -5.370 20.549 1.00 70.88 185 HIS A C 1
ATOM 1491 O O . HIS A 1 185 ? 2.630 -5.269 21.773 1.00 70.88 185 HIS A O 1
ATOM 1497 N N . LYS A 1 186 ? 3.303 -6.416 19.972 1.00 67.19 186 LYS A N 1
ATOM 1498 C CA . LYS A 1 186 ? 4.026 -7.427 20.770 1.00 67.19 186 LYS A CA 1
ATOM 1499 C C . LYS A 1 186 ? 5.388 -6.867 21.182 1.00 67.19 186 LYS A C 1
ATOM 1501 O O . LYS A 1 186 ? 6.124 -6.392 20.324 1.00 67.19 186 LYS A O 1
ATOM 1506 N N . ASP A 1 187 ? 5.791 -6.969 22.447 1.00 63.88 187 ASP A N 1
ATOM 1507 C CA . ASP A 1 187 ? 7.072 -6.393 22.915 1.00 63.88 187 ASP A CA 1
ATOM 1508 C C . ASP A 1 187 ? 8.327 -6.969 22.219 1.00 63.88 187 ASP A C 1
ATOM 1510 O O . ASP A 1 187 ? 9.410 -6.387 22.292 1.00 63.88 187 ASP A O 1
ATOM 1514 N N . VAL A 1 188 ? 8.194 -8.105 21.521 1.00 62.59 188 VAL A N 1
ATOM 1515 C CA . VAL A 1 188 ? 9.272 -8.786 20.787 1.00 62.59 188 VAL A CA 1
ATOM 1516 C C . VAL A 1 188 ? 8.853 -9.066 19.336 1.00 62.59 188 VAL A C 1
ATOM 1518 O O . VAL A 1 188 ? 8.622 -10.209 18.948 1.00 62.59 188 VAL A O 1
ATOM 1521 N N . GLU A 1 189 ? 8.765 -8.025 18.505 1.00 60.72 189 GLU A N 1
ATOM 1522 C CA . GLU A 1 189 ? 8.670 -8.184 17.043 1.00 60.72 189 GLU A CA 1
ATOM 1523 C C . GLU A 1 189 ? 10.071 -8.275 16.397 1.00 60.72 189 GLU A C 1
ATOM 1525 O O . GLU A 1 189 ? 10.982 -7.511 16.720 1.00 60.72 189 GLU A O 1
ATOM 1530 N N . GLY A 1 190 ? 10.254 -9.208 15.451 1.00 56.22 190 GLY A N 1
ATOM 1531 C CA . GLY A 1 190 ? 11.462 -9.302 14.611 1.00 56.22 190 GLY A CA 1
ATOM 1532 C C . GLY A 1 190 ? 12.481 -10.405 14.948 1.00 56.22 190 GLY A C 1
ATOM 1533 O O . GLY A 1 190 ? 13.571 -10.415 14.370 1.00 56.22 190 GLY A O 1
ATOM 1534 N N . THR A 1 191 ? 12.178 -11.343 15.847 1.00 59.22 191 THR A N 1
ATOM 1535 C CA . THR A 1 191 ? 12.929 -12.614 15.982 1.00 59.22 191 THR A CA 1
ATOM 1536 C C . THR A 1 191 ? 12.412 -13.699 15.034 1.00 59.22 191 THR A C 1
ATOM 1538 O O . THR A 1 191 ? 13.196 -14.508 14.539 1.00 59.22 191 THR A O 1
ATOM 1541 N N . GLU A 1 192 ? 11.111 -13.695 14.744 1.00 53.94 192 GLU A N 1
ATOM 1542 C CA . GLU A 1 192 ? 10.457 -14.630 13.826 1.00 53.94 192 GLU A CA 1
ATOM 1543 C C . GLU A 1 192 ? 11.079 -14.553 12.412 1.00 53.94 192 GLU A C 1
ATOM 1545 O O . GLU A 1 192 ? 11.343 -13.473 11.881 1.00 53.94 192 GLU A O 1
ATOM 1550 N N . GLY A 1 193 ? 11.373 -15.712 11.811 1.00 55.28 193 GLY A N 1
ATOM 1551 C CA . GLY A 1 193 ? 11.998 -15.824 10.483 1.00 55.28 193 GLY A CA 1
ATOM 1552 C C . GLY A 1 193 ? 13.532 -15.716 10.435 1.00 55.28 193 GLY A C 1
ATOM 1553 O O . GLY A 1 193 ? 14.117 -15.986 9.385 1.00 55.28 193 GLY A O 1
ATOM 1554 N N . ARG A 1 194 ? 14.218 -15.385 11.540 1.00 50.66 194 ARG A N 1
ATOM 1555 C CA . ARG A 1 194 ? 15.693 -15.396 11.605 1.00 50.66 194 ARG A CA 1
ATOM 1556 C C . ARG A 1 194 ? 16.230 -16.788 11.950 1.00 50.66 194 ARG A C 1
ATOM 1558 O O . ARG A 1 194 ? 16.475 -17.098 13.112 1.00 50.66 194 ARG A O 1
ATOM 1565 N N . ILE A 1 195 ? 16.440 -17.608 10.921 1.00 47.22 195 ILE A N 1
ATOM 1566 C CA . ILE A 1 195 ? 17.291 -18.804 11.019 1.00 47.22 195 ILE A CA 1
ATOM 1567 C C . ILE A 1 195 ? 18.748 -18.332 11.183 1.00 47.22 195 ILE A C 1
ATOM 1569 O O . ILE A 1 195 ? 19.194 -17.472 10.420 1.00 47.22 195 ILE A O 1
ATOM 1573 N N . PHE A 1 196 ? 19.446 -18.867 12.188 1.00 47.22 196 PHE A N 1
ATOM 1574 C CA . PHE A 1 196 ? 20.879 -18.655 12.439 1.00 47.22 196 PHE A CA 1
ATOM 1575 C C . PHE A 1 196 ? 21.732 -19.718 11.733 1.00 47.22 196 PHE A C 1
ATOM 1577 O O . PHE A 1 196 ? 21.268 -20.878 11.668 1.00 47.22 196 PHE A O 1
#

pLDDT: mean 71.91, std 22.32, range [26.91, 97.56]

Organism: Ladona fulva (NCBI:txid123851)

Nearest PDB structures (foldseek):
  6zsc-assembly1_XS  TM=8.968E-01  e=6.826E-11  Homo sapiens
  7nqh-assembly1_BV  TM=8.841E-01  e=6.826E-11  Sus scrofa
  7pkt-assembly1_p  TM=8.480E-01  e=3.568E-06  Chlamydomonas reinhardtii
  4ce4-assembly1_V  TM=8.655E-01  e=7.815E-06  Sus scrofa domesticus
  6ywv-assembly1_N  TM=8.021E-01  e=6.246E-06  Neurospora crassa OR74A

Solvent-accessible surface area (backbone atoms only — not comparable to full-atom values): 13208 Å² total; per-residue (Å²): 141,84,87,80,90,82,89,80,88,82,93,78,85,91,80,92,76,91,74,81,85,82,80,86,79,81,90,77,88,79,84,85,90,79,79,92,72,78,83,85,70,82,73,75,83,68,69,89,79,65,76,72,76,75,7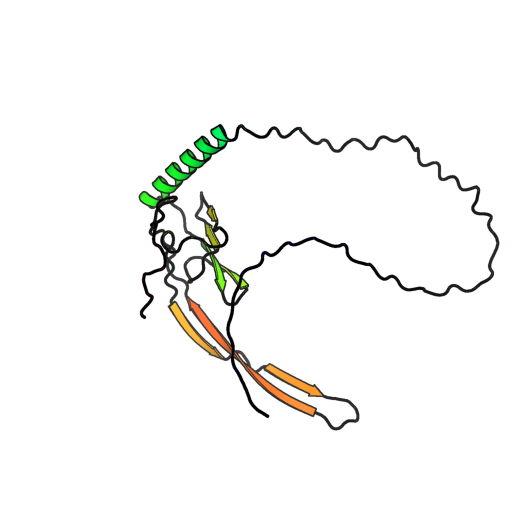5,87,73,72,84,79,76,81,78,58,76,68,57,56,56,48,53,55,50,51,53,48,53,52,51,42,48,35,59,75,66,66,70,60,51,82,57,33,34,33,31,58,56,97,91,41,80,42,83,45,59,15,35,50,90,42,42,35,29,38,32,44,74,89,54,71,54,73,28,85,74,50,51,60,75,68,36,49,45,40,74,46,44,78,75,45,84,45,70,47,75,81,40,74,53,69,48,75,49,87,99,64,86,46,71,48,80,43,77,47,58,52,81,45,73,44,69,44,48,72,55,63,44,76,72,47,52,83,90,68,72,67,98,77,76,83,63,79,90,68,83,130

Radius of gyration: 30.79 Å; Cα contacts (8 Å, |Δi|>4): 211; chains: 1; bounding box: 70×82×65 Å

Foldseek 3Di:
DDDDDDDDDDDDDDDDDDDDDDDDDDDDDDDDDDDDPPPPPPPPPPPPPPPPPDPPPDPDDDDDPVVVVVVVVVVQVVVLVCQVVVVWAQKWFWAADPNDTDTGGAADDWTQKMDTPPDIDGDPRTDDCQFKDGDKDWPDWDWADWDWPWDDDPPPPDTDTDTDTDIDIDIHGHDMGTNDGPPPDDPDPDPPPDDD